Protein AF-A0A3N5KTL3-F1 (afdb_monomer)

Solvent-accessible surface area (backbone atoms only — not comparable to full-atom values): 11544 Å² total; per-residue (Å²): 136,72,80,67,100,57,70,46,74,41,80,39,50,49,76,59,61,70,41,86,64,46,58,62,56,54,51,69,40,84,62,43,45,72,43,78,36,60,83,59,48,69,59,55,50,48,58,78,43,37,85,84,65,67,66,62,97,88,54,90,80,81,84,89,74,73,94,63,74,64,78,66,70,82,56,67,77,87,84,62,87,74,59,52,54,76,93,41,31,37,39,28,43,34,45,95,92,43,75,45,80,52,29,74,65,54,40,32,36,17,44,58,62,70,86,96,58,55,64,50,76,42,83,76,50,58,53,49,26,40,59,19,33,36,34,33,24,56,98,72,40,22,34,38,36,62,62,33,89,68,43,35,25,47,76,84,33,76,60,74,63,75,40,80,41,40,43,75,40,39,41,32,42,31,63,95,42,58,68,32,38,27,35,56,86,67,99,69,92,75,90,122

Secondary structure (DSSP, 8-state):
----SS-EEEEEETTTTTSTTHHHHHHTSTTEEEEEEPTTHHHHHHHHTGGGG---TT----------------S-SS-S-----GGGS--EEEETTEEEE--SS-EEEESSPPTTS-EEE----TT--SS-EEEEE-SS-EEEEE--SS-EEETTEE--SEEE--TT-EEEETTTTEEEEEE---SS----

Nearest PDB structures (foldseek):
  3mdb-assembly2_B  TM=7.718E-01  e=8.362E-06  Homo sapiens
  8p5x-assembly1_G  TM=8.050E-01  e=1.129E-04  Corynebacterium glutamicum ATCC 13032
  2lc1-assembly1_A  TM=7.509E-01  e=5.023E-05  Mycobacterium tuberculosis H37Rv
  6i2p-assembly1_D  TM=7.151E-01  e=2.132E-04  Mycobacterium tuberculosis H37Rv
  2kkl-assembly1_A  TM=5.746E-01  e=5.438E-03  Mycobacterium tuberculosis variant bovis

Mean predicted aligned error: 13.99 Å

Sequence (192 aa):
MRPGRGRLHLAVSHRWAVLPGFVERLATLRDSDVRVLPRGAAAFGALAWAEHVRRPSRAITLVQRLPVARAAEDSPAPQSTSAVPERDRPTHVVLDGRAWTLGPEALVLGSAVPGGRRAITVPPGPGISRTHCSLVRDAAGAWLEDHSTYGTLLNGERVTGRVPLRAGDRLRVGSPGVECALVRVVDGDGAA

pLDDT: mean 83.25, std 15.99, range [32.41, 97.62]

Structure (mmCIF, N/CA/C/O backbone):
data_AF-A0A3N5KTL3-F1
#
_entry.id   AF-A0A3N5KTL3-F1
#
loop_
_atom_site.group_PDB
_atom_site.id
_atom_site.type_symbol
_atom_site.label_atom_id
_atom_site.label_alt_id
_atom_site.label_comp_id
_atom_site.label_asym_id
_atom_site.label_entity_id
_atom_site.label_seq_id
_atom_site.pdbx_PDB_ins_code
_atom_site.Cartn_x
_atom_site.Cartn_y
_atom_site.Cartn_z
_atom_site.occupancy
_atom_site.B_iso_or_equiv
_atom_site.auth_seq_id
_atom_site.auth_comp_id
_atom_site.auth_asym_id
_atom_site.auth_atom_id
_atom_site.pdbx_PDB_model_num
ATOM 1 N N . MET A 1 1 ? -10.698 4.888 7.765 1.00 32.41 1 MET A N 1
ATOM 2 C CA . MET A 1 1 ? -9.457 4.452 8.435 1.00 32.41 1 MET A CA 1
ATOM 3 C C . MET A 1 1 ? -9.555 2.942 8.605 1.00 32.41 1 MET A C 1
ATOM 5 O O . MET A 1 1 ? -10.351 2.497 9.422 1.00 32.41 1 MET A O 1
ATOM 9 N N . ARG A 1 2 ? -8.907 2.163 7.729 1.00 34.34 2 ARG A N 1
ATOM 10 C CA . ARG A 1 2 ? -8.858 0.696 7.851 1.00 34.34 2 ARG A CA 1
ATOM 11 C C . ARG A 1 2 ? -7.816 0.335 8.920 1.00 34.34 2 ARG A C 1
ATOM 13 O O . ARG A 1 2 ? -6.780 1.000 8.956 1.00 34.34 2 ARG A O 1
ATOM 20 N N . PRO A 1 3 ? -8.100 -0.606 9.833 1.00 38.56 3 PRO A N 1
ATOM 21 C CA . PRO A 1 3 ? -7.120 -1.048 10.808 1.00 38.56 3 PRO A CA 1
ATOM 22 C C . PRO A 1 3 ? -6.232 -2.121 10.178 1.00 38.56 3 PRO A C 1
ATOM 24 O O . PRO A 1 3 ? -6.656 -3.264 10.124 1.00 38.56 3 PRO A O 1
ATOM 27 N N . GLY A 1 4 ? -5.028 -1.720 9.764 1.00 44.88 4 GLY A N 1
ATOM 28 C CA . GLY A 1 4 ? -3.852 -2.566 9.541 1.00 44.88 4 GLY A CA 1
ATOM 29 C C . GLY A 1 4 ? -3.975 -3.727 8.548 1.00 44.88 4 GLY A C 1
ATOM 30 O O . GLY A 1 4 ? -5.038 -4.261 8.256 1.00 44.88 4 GLY A O 1
ATOM 31 N N . ARG A 1 5 ? -2.813 -4.228 8.129 1.00 51.66 5 ARG A N 1
ATOM 32 C CA . ARG A 1 5 ? -2.604 -5.494 7.404 1.00 51.66 5 ARG A CA 1
ATOM 33 C C . ARG A 1 5 ? -3.093 -6.753 8.150 1.00 51.66 5 ARG A C 1
ATOM 35 O O . ARG A 1 5 ? -2.601 -7.849 7.894 1.00 51.66 5 ARG A O 1
ATOM 42 N N . GLY A 1 6 ? -4.003 -6.607 9.106 1.00 59.19 6 GLY A N 1
ATOM 43 C CA . GLY A 1 6 ? -4.671 -7.695 9.790 1.00 59.19 6 GLY A CA 1
ATOM 44 C C . GLY A 1 6 ? -5.753 -8.309 8.909 1.00 59.19 6 GLY A C 1
ATOM 45 O O . GLY A 1 6 ? -6.297 -7.673 8.004 1.00 59.19 6 GLY A O 1
ATOM 46 N N . ARG A 1 7 ? -6.081 -9.569 9.192 1.00 68.31 7 ARG A N 1
ATOM 47 C CA . ARG A 1 7 ? -7.232 -10.226 8.578 1.00 68.31 7 ARG A CA 1
ATOM 48 C C . ARG A 1 7 ? -8.502 -9.406 8.828 1.00 68.31 7 ARG A C 1
ATOM 50 O O . ARG A 1 7 ? -8.802 -9.016 9.956 1.00 68.31 7 ARG A O 1
ATOM 57 N N . LEU A 1 8 ? -9.276 -9.164 7.776 1.00 79.50 8 LEU A N 1
ATOM 58 C CA . LEU A 1 8 ? -10.592 -8.549 7.856 1.00 79.50 8 LEU A CA 1
ATOM 59 C C . LEU A 1 8 ? -11.593 -9.569 8.410 1.00 79.50 8 LEU A C 1
ATOM 61 O O . LEU A 1 8 ? -12.110 -10.402 7.670 1.00 79.50 8 LEU A O 1
ATOM 65 N N . HIS A 1 9 ? -11.903 -9.488 9.701 1.00 85.06 9 HIS A N 1
ATOM 66 C CA . HIS A 1 9 ? -12.941 -10.325 10.302 1.00 85.06 9 HIS A CA 1
ATOM 67 C C . HIS A 1 9 ? -14.338 -9.772 9.986 1.00 85.06 9 HIS A C 1
ATOM 69 O O . HIS A 1 9 ? -14.707 -8.674 10.412 1.00 85.06 9 HIS A O 1
ATOM 75 N N . LEU A 1 10 ? -15.129 -10.543 9.245 1.00 90.06 10 LEU A N 1
ATOM 76 C CA . LEU A 1 10 ? -16.486 -10.209 8.823 1.00 90.06 10 LEU A CA 1
ATOM 77 C C . LEU A 1 10 ? -17.489 -11.073 9.583 1.00 90.06 10 LEU A C 1
ATOM 79 O O . LEU A 1 10 ? -17.625 -12.264 9.323 1.00 90.06 10 LEU A O 1
ATOM 83 N N . ALA A 1 11 ? -18.231 -10.469 10.509 1.00 91.19 11 ALA A N 1
ATOM 84 C CA . ALA A 1 11 ? -19.307 -11.151 11.218 1.00 91.19 11 ALA A CA 1
ATOM 85 C C . ALA A 1 11 ? -20.637 -10.984 10.464 1.00 91.19 11 ALA A C 1
ATOM 87 O O . ALA A 1 11 ? -21.184 -9.883 10.384 1.00 91.19 11 ALA A O 1
ATOM 88 N N . VAL A 1 12 ? -21.171 -12.076 9.918 1.00 94.50 12 VAL A N 1
ATOM 89 C CA . VAL A 1 12 ? -22.396 -12.081 9.105 1.00 94.50 12 VAL A CA 1
ATOM 90 C C . VAL A 1 12 ? -23.555 -12.609 9.937 1.00 94.50 12 VAL A C 1
ATOM 92 O O . VAL A 1 12 ? -23.493 -13.706 10.477 1.00 94.50 12 VAL A O 1
ATOM 95 N N . SER A 1 13 ? -24.644 -11.851 10.058 1.00 93.69 13 SER A N 1
ATOM 96 C CA . SER A 1 13 ? -25.818 -12.339 10.794 1.00 93.69 13 SER A CA 1
ATOM 97 C C . SER A 1 13 ? -26.476 -13.537 10.096 1.00 93.69 13 SER A C 1
ATOM 99 O O . SER A 1 13 ? -26.500 -13.597 8.866 1.00 93.69 13 SER A O 1
ATOM 101 N N . HIS A 1 14 ? -27.122 -14.415 10.869 1.00 91.38 14 HIS A N 1
ATOM 102 C CA . HIS A 1 14 ? -27.909 -15.537 10.339 1.00 91.38 14 HIS A CA 1
ATOM 103 C C . HIS A 1 14 ? -28.879 -15.168 9.197 1.00 91.38 14 HIS A C 1
ATOM 105 O O . HIS A 1 14 ? -29.089 -15.986 8.316 1.00 91.38 14 HIS A O 1
ATOM 111 N N . ARG A 1 15 ? -29.463 -13.957 9.176 1.00 93.00 15 ARG A N 1
ATOM 112 C CA . ARG A 1 15 ? -30.401 -13.536 8.113 1.00 93.00 15 ARG A CA 1
ATOM 113 C C . ARG A 1 15 ? -29.711 -13.319 6.771 1.00 93.00 15 ARG A C 1
ATOM 115 O O . ARG A 1 15 ? -30.259 -13.664 5.736 1.00 93.00 15 ARG A O 1
ATOM 122 N N . TRP A 1 16 ? -28.515 -12.743 6.807 1.00 93.56 16 TRP A N 1
ATOM 123 C CA . TRP A 1 16 ? -27.722 -12.469 5.610 1.00 93.56 16 TRP A CA 1
ATOM 124 C C . TRP A 1 16 ? -27.044 -13.731 5.081 1.00 93.56 16 TRP A C 1
ATOM 126 O O . TRP A 1 16 ? -26.871 -13.869 3.878 1.00 93.56 16 TRP A O 1
ATOM 136 N N . ALA A 1 17 ? -26.722 -14.676 5.965 1.00 93.12 17 ALA A N 1
ATOM 137 C CA . ALA A 1 17 ? -26.129 -15.951 5.582 1.00 93.12 17 ALA A CA 1
ATOM 138 C C . ALA A 1 17 ? -27.070 -16.868 4.774 1.00 93.12 17 ALA A C 1
ATOM 140 O O . ALA A 1 17 ? -26.597 -17.804 4.148 1.00 93.12 17 ALA A O 1
ATOM 141 N N . VAL A 1 18 ? -28.383 -16.607 4.776 1.00 93.88 18 VAL A N 1
ATOM 142 C CA . VAL A 1 18 ? -29.374 -17.374 3.993 1.00 93.88 18 VAL A CA 1
ATOM 143 C C . VAL A 1 18 ? -29.425 -16.919 2.528 1.00 93.88 18 VAL A C 1
ATOM 145 O O . VAL A 1 18 ? -29.973 -17.623 1.684 1.00 93.88 18 VAL A O 1
ATOM 148 N N . LEU A 1 19 ? -28.857 -15.753 2.198 1.00 95.69 19 LEU A N 1
ATOM 149 C CA . LEU A 1 19 ? -28.831 -15.260 0.824 1.00 95.69 19 LEU A CA 1
ATOM 150 C C . LEU A 1 19 ? -27.854 -16.100 -0.020 1.00 95.69 19 LEU A C 1
ATOM 152 O O . LEU A 1 19 ? -26.669 -16.152 0.324 1.00 95.69 19 LEU A O 1
ATOM 156 N N . PRO A 1 20 ? -28.307 -16.725 -1.125 1.00 95.06 20 PRO A N 1
ATOM 157 C CA . PRO A 1 20 ? -27.455 -17.579 -1.949 1.00 95.06 20 PRO A CA 1
ATOM 158 C C . PRO A 1 20 ? 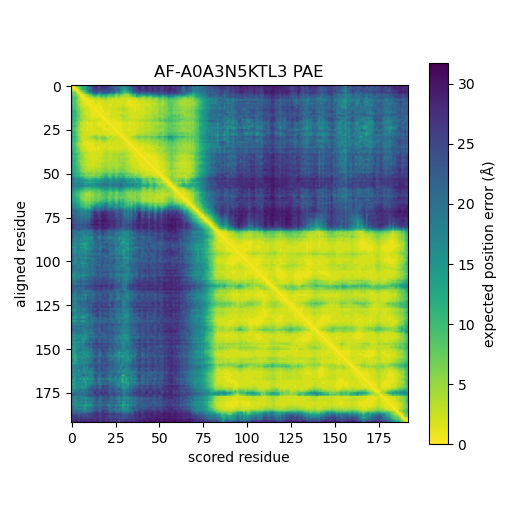-26.203 -16.848 -2.445 1.00 95.06 20 PRO A C 1
ATOM 160 O O . PRO A 1 20 ? -26.299 -15.764 -3.022 1.00 95.06 20 PRO A O 1
ATOM 163 N N . GLY A 1 21 ? -25.026 -17.439 -2.229 1.00 91.38 21 GLY A N 1
ATOM 164 C CA . GLY A 1 21 ? -23.750 -16.910 -2.719 1.00 91.38 21 GLY A CA 1
ATOM 165 C C . GLY A 1 21 ? -23.193 -15.717 -1.933 1.00 91.38 21 GLY A C 1
ATOM 166 O O . GLY A 1 21 ? -22.109 -15.229 -2.260 1.00 91.38 21 GLY A O 1
ATOM 167 N N . PHE A 1 22 ? -23.903 -15.202 -0.924 1.00 95.00 22 PHE A N 1
ATOM 168 C CA . PHE A 1 22 ? -23.482 -13.995 -0.210 1.00 95.00 22 PHE A CA 1
ATOM 169 C C . PHE A 1 22 ? -22.237 -14.234 0.652 1.00 95.00 22 PHE A C 1
ATOM 171 O O . PHE A 1 22 ? -21.272 -13.470 0.580 1.00 95.00 22 PHE A O 1
ATOM 178 N N . VAL A 1 23 ? -22.238 -15.303 1.454 1.00 93.50 23 VAL A N 1
ATOM 179 C CA . VAL A 1 23 ? -21.111 -15.649 2.336 1.00 93.50 23 VAL A CA 1
ATOM 180 C C . VAL A 1 23 ? -19.898 -16.050 1.504 1.00 93.50 23 VAL A C 1
ATOM 182 O O . VAL A 1 23 ? -18.788 -15.598 1.775 1.00 93.50 23 VAL A O 1
ATOM 185 N N . GLU A 1 24 ? -20.127 -16.823 0.446 1.00 91.56 24 GLU A N 1
ATOM 186 C CA . GLU A 1 24 ? -19.123 -17.250 -0.521 1.00 91.56 24 GLU A CA 1
ATOM 187 C C . GLU A 1 24 ? -18.470 -16.034 -1.173 1.00 91.56 24 GLU A C 1
ATOM 189 O O . GLU A 1 24 ? -17.245 -15.942 -1.236 1.00 91.56 24 GLU A O 1
ATOM 194 N N . ARG A 1 25 ? -19.270 -15.041 -1.585 1.00 92.06 25 ARG A N 1
ATOM 195 C CA . ARG A 1 25 ? -18.743 -13.811 -2.176 1.00 92.06 25 ARG A CA 1
ATOM 196 C C . ARG A 1 25 ? -17.897 -13.017 -1.190 1.00 92.06 25 ARG A C 1
ATOM 198 O O . ARG A 1 25 ? -16.830 -12.542 -1.576 1.00 92.06 25 ARG A O 1
ATOM 205 N N . LEU A 1 26 ? -18.325 -12.888 0.064 1.00 91.44 26 LEU A N 1
ATOM 206 C CA . LEU A 1 26 ? -17.521 -12.226 1.094 1.00 91.44 26 LEU A CA 1
ATOM 207 C C . LEU A 1 26 ? -16.211 -12.972 1.361 1.00 91.44 26 LEU A C 1
ATOM 209 O O . LEU A 1 26 ? -15.183 -12.323 1.514 1.00 91.44 26 LEU A O 1
ATOM 213 N N . ALA A 1 27 ? -16.223 -14.305 1.337 1.00 86.88 27 ALA A N 1
ATOM 214 C CA . ALA A 1 27 ? -15.028 -15.122 1.532 1.00 86.88 27 ALA A CA 1
ATOM 215 C C . ALA A 1 27 ? -14.003 -14.980 0.389 1.00 86.88 27 ALA A C 1
ATOM 217 O O . ALA A 1 27 ? -12.824 -15.259 0.587 1.00 86.88 27 ALA A O 1
ATOM 218 N N . THR A 1 28 ? -14.414 -14.498 -0.794 1.00 87.06 28 THR A N 1
ATOM 219 C CA . THR A 1 28 ? -13.471 -14.158 -1.879 1.00 87.06 28 THR A CA 1
ATOM 220 C C . THR A 1 28 ? -12.698 -12.859 -1.640 1.00 87.06 28 THR A C 1
ATOM 222 O O . THR A 1 28 ? -11.753 -12.564 -2.375 1.00 87.06 28 THR A O 1
ATOM 225 N N . LEU A 1 29 ? -13.080 -12.056 -0.638 1.00 85.31 29 LEU A N 1
ATOM 226 C CA . LEU A 1 29 ? -12.357 -10.832 -0.313 1.00 85.31 29 LEU A CA 1
ATOM 227 C C . LEU A 1 29 ? -10.969 -11.173 0.235 1.00 85.31 29 LEU A C 1
ATOM 229 O O . LEU A 1 29 ? -10.806 -12.044 1.093 1.00 85.31 29 LEU A O 1
ATOM 233 N N . ARG A 1 30 ? -9.963 -10.447 -0.260 1.00 74.94 30 ARG A N 1
ATOM 234 C CA . ARG A 1 30 ? -8.566 -10.619 0.143 1.00 74.94 30 ARG A CA 1
ATOM 235 C C . ARG A 1 30 ? -8.419 -10.430 1.656 1.00 74.94 30 ARG A C 1
ATOM 237 O O . ARG A 1 30 ? -8.973 -9.485 2.213 1.00 74.94 30 ARG A O 1
ATOM 244 N N . ASP A 1 31 ? -7.656 -11.329 2.276 1.00 78.44 31 ASP A N 1
ATOM 245 C CA . ASP A 1 31 ? -7.343 -11.336 3.707 1.00 78.44 31 ASP A CA 1
ATOM 246 C C . ASP A 1 31 ? -8.586 -11.315 4.614 1.00 78.44 31 ASP A C 1
ATOM 248 O O . ASP A 1 31 ? -8.513 -10.831 5.737 1.00 78.44 31 ASP A O 1
ATOM 252 N N . SER A 1 32 ? -9.734 -11.835 4.160 1.00 84.25 32 SER A N 1
ATOM 253 C CA . SER A 1 32 ? -10.962 -11.872 4.961 1.00 84.25 32 SER A CA 1
ATOM 254 C C . SER A 1 32 ? -11.161 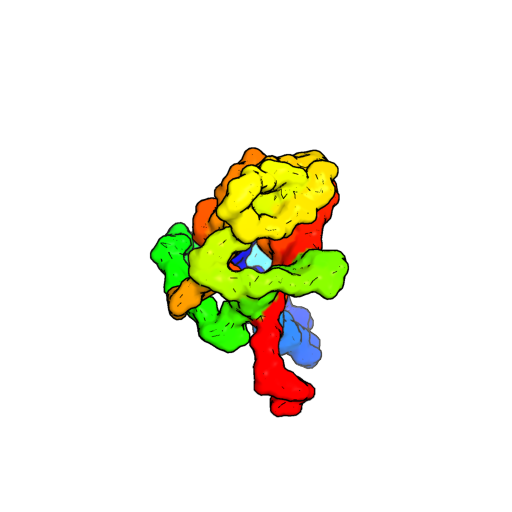-13.192 5.711 1.00 84.25 32 SER A C 1
ATOM 256 O O . SER A 1 32 ? -10.771 -14.264 5.252 1.00 84.25 32 SER A O 1
ATOM 258 N N . ASP A 1 33 ? -11.772 -13.096 6.887 1.00 86.19 33 ASP A N 1
ATOM 259 C CA . ASP A 1 33 ? -12.251 -14.214 7.694 1.00 86.19 33 ASP A CA 1
ATOM 260 C C . ASP A 1 33 ? -13.743 -13.999 7.968 1.00 86.19 33 ASP A C 1
ATOM 262 O O . ASP A 1 33 ? -14.127 -13.084 8.701 1.00 86.19 33 ASP A O 1
ATOM 266 N N . VAL A 1 34 ? -14.598 -14.790 7.319 1.00 91.44 34 VAL A N 1
ATOM 267 C CA . VAL A 1 34 ? -16.053 -14.626 7.386 1.00 91.44 34 VAL A CA 1
ATOM 268 C C . VAL A 1 34 ? -16.633 -15.586 8.414 1.00 91.44 34 VAL A C 1
ATOM 270 O O . VAL A 1 34 ? -16.580 -16.802 8.249 1.00 91.44 34 VAL A O 1
ATOM 273 N N . ARG A 1 35 ? -17.257 -15.040 9.460 1.00 92.06 35 ARG A N 1
ATOM 274 C CA . ARG A 1 35 ? -17.911 -15.810 10.517 1.00 92.06 35 ARG A CA 1
ATOM 275 C C . ARG A 1 35 ? -19.410 -15.561 10.518 1.00 92.06 35 ARG A C 1
ATOM 277 O O . ARG A 1 35 ? -19.868 -14.448 10.777 1.00 92.06 35 ARG A O 1
ATOM 284 N N . VAL A 1 36 ? -20.189 -16.613 10.288 1.00 94.00 36 VAL A N 1
ATOM 285 C CA . VAL A 1 36 ? -21.647 -16.547 10.421 1.00 94.00 36 VAL A CA 1
ATOM 286 C C . VAL A 1 36 ? -22.023 -16.603 11.899 1.00 94.00 36 VAL A C 1
ATOM 288 O O . VAL A 1 36 ? -21.635 -17.510 12.634 1.00 94.00 36 VAL A O 1
ATOM 291 N N . LEU A 1 37 ? -22.776 -15.605 12.346 1.00 93.75 37 LEU A N 1
ATOM 292 C CA . LEU A 1 37 ? -23.279 -15.503 13.703 1.00 93.75 37 LEU A CA 1
ATOM 293 C C . LEU A 1 37 ? -24.604 -16.259 13.847 1.00 93.75 37 LEU A C 1
ATOM 295 O O . LEU A 1 37 ? -25.491 -16.101 12.996 1.00 93.75 37 LEU A O 1
ATOM 299 N N . PRO A 1 38 ? -24.797 -16.998 14.955 1.00 91.94 38 PRO A N 1
ATOM 300 C CA . PRO A 1 38 ? -26.054 -17.675 15.221 1.00 91.94 38 PRO A CA 1
ATOM 301 C C . PRO A 1 38 ? -27.200 -16.675 15.416 1.00 91.94 38 PRO A C 1
ATOM 303 O O . PRO A 1 38 ? -27.015 -15.476 15.671 1.00 91.94 38 PRO A O 1
ATOM 306 N N . ARG A 1 39 ? -28.431 -17.180 15.325 1.00 93.38 39 ARG A N 1
ATOM 307 C CA . ARG A 1 39 ? -29.619 -16.392 15.654 1.00 93.38 39 ARG A CA 1
ATOM 308 C C . ARG A 1 39 ? -29.524 -15.894 17.098 1.00 93.38 39 ARG A C 1
ATOM 310 O O . ARG A 1 39 ? -29.168 -16.638 18.002 1.00 93.38 39 ARG A O 1
ATOM 317 N N . GLY A 1 40 ? -29.831 -14.614 17.301 1.00 91.75 40 GLY A N 1
ATOM 318 C CA . GLY A 1 40 ? -29.779 -13.994 18.626 1.00 91.75 40 GLY A CA 1
ATOM 319 C C . GLY A 1 40 ? -28.381 -13.599 19.111 1.00 91.75 40 GLY A C 1
ATOM 320 O O . GLY A 1 40 ? -28.282 -13.108 20.229 1.00 91.75 40 GLY A O 1
ATOM 321 N N . ALA A 1 41 ? -27.319 -13.729 18.302 1.00 89.94 41 ALA A N 1
ATOM 322 C CA . ALA A 1 41 ? -25.948 -13.393 18.715 1.00 89.94 41 ALA A CA 1
ATOM 323 C C . ALA A 1 41 ? -25.800 -11.995 19.348 1.00 89.94 41 ALA A C 1
ATOM 325 O O . ALA A 1 41 ? -25.066 -11.841 20.317 1.00 89.94 41 ALA A O 1
ATOM 326 N N . ALA A 1 42 ? -26.533 -10.990 18.857 1.00 85.69 42 ALA A N 1
ATOM 327 C CA . ALA A 1 42 ? -26.533 -9.652 19.451 1.00 85.69 42 ALA A CA 1
ATOM 328 C C . ALA A 1 42 ? -27.138 -9.628 20.868 1.00 85.69 42 ALA A C 1
ATOM 330 O O . ALA A 1 42 ? -26.582 -8.991 21.756 1.00 85.69 42 ALA A O 1
ATOM 331 N N . ALA A 1 43 ? -28.245 -10.344 21.092 1.00 88.38 43 ALA A N 1
ATOM 332 C CA . ALA A 1 43 ? -28.902 -10.423 22.395 1.00 88.38 43 ALA A CA 1
ATOM 333 C C . ALA A 1 43 ? -28.069 -11.236 23.395 1.00 88.38 43 ALA A C 1
ATOM 335 O O . ALA A 1 43 ? -27.855 -10.786 24.516 1.00 88.38 43 ALA A O 1
ATOM 336 N N . PHE A 1 44 ? -27.533 -12.387 22.972 1.00 88.25 44 PHE A N 1
ATOM 337 C CA . PHE A 1 44 ? -26.624 -13.183 23.801 1.00 88.25 44 PHE A CA 1
ATOM 338 C C . PHE A 1 44 ? -25.334 -12.425 24.122 1.00 88.25 44 PHE A C 1
ATOM 340 O O . PHE A 1 44 ? -24.873 -12.468 25.256 1.00 88.25 44 PHE A O 1
ATOM 347 N N . GLY A 1 45 ? -24.787 -11.675 23.160 1.00 86.44 45 GLY A N 1
ATOM 348 C CA . GLY A 1 45 ? -23.652 -10.787 23.394 1.00 86.44 45 GLY A CA 1
ATOM 349 C C . GLY A 1 45 ? -23.980 -9.685 24.403 1.00 86.44 45 GLY A C 1
ATOM 350 O O . GLY A 1 45 ? -23.230 -9.483 25.349 1.00 86.44 45 GLY A O 1
ATOM 351 N N . ALA A 1 46 ? -25.123 -9.010 24.258 1.00 85.62 46 ALA A N 1
ATOM 352 C CA . ALA A 1 46 ? -25.558 -7.993 25.216 1.00 85.62 46 ALA A CA 1
ATOM 353 C C . ALA A 1 46 ? -25.749 -8.570 26.629 1.00 85.62 46 ALA A C 1
ATOM 355 O O . ALA A 1 46 ? -25.338 -7.940 27.599 1.00 85.62 46 ALA A O 1
ATOM 356 N N . LEU A 1 47 ? -26.312 -9.778 26.739 1.00 87.75 47 LEU A N 1
ATOM 357 C CA . LEU A 1 47 ? -26.476 -10.484 28.008 1.00 87.75 47 LEU A CA 1
ATOM 358 C C . LEU A 1 47 ? -25.125 -10.863 28.633 1.00 87.75 47 LEU A C 1
ATOM 360 O O . LEU A 1 47 ? -24.921 -10.631 29.820 1.00 87.75 47 LEU A O 1
ATOM 364 N N . ALA A 1 48 ? -24.184 -11.382 27.840 1.00 86.62 48 ALA A N 1
ATOM 365 C CA . ALA A 1 48 ? -22.843 -11.741 28.309 1.00 86.62 48 ALA A CA 1
ATOM 366 C C . ALA A 1 48 ? -22.065 -10.536 28.867 1.00 86.62 48 ALA A C 1
ATOM 368 O O . ALA A 1 48 ? -21.237 -10.688 29.761 1.00 86.62 48 ALA A O 1
ATOM 369 N N . TRP A 1 49 ? -22.356 -9.332 28.369 1.00 85.88 49 TRP A N 1
ATOM 370 C CA . TRP A 1 49 ? -21.743 -8.082 28.817 1.00 85.88 49 TRP A CA 1
ATOM 371 C C . TRP A 1 49 ? -22.687 -7.212 29.658 1.00 85.88 49 TRP A C 1
ATOM 373 O O . TRP A 1 49 ? -22.416 -6.025 29.830 1.00 85.88 49 TRP A O 1
ATOM 383 N N . ALA A 1 50 ? -23.769 -7.773 30.210 1.00 86.12 50 ALA A N 1
ATOM 384 C CA . ALA A 1 50 ? -24.813 -7.010 30.903 1.00 86.12 50 ALA A CA 1
ATOM 385 C C . ALA A 1 50 ? -24.267 -6.113 32.029 1.00 86.12 50 ALA A C 1
ATOM 387 O O . ALA A 1 50 ? -24.702 -4.973 32.178 1.00 86.12 50 AL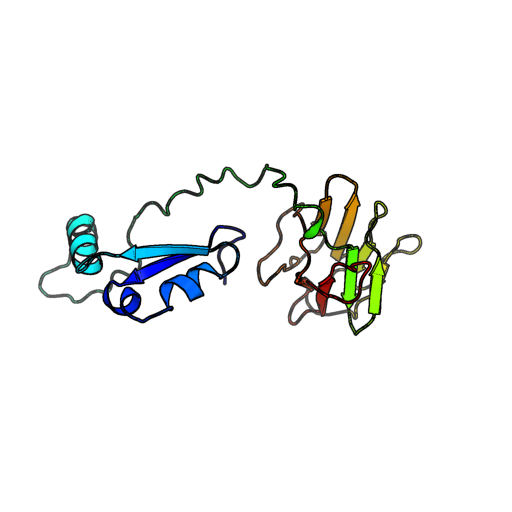A A O 1
ATOM 388 N N . GLU A 1 51 ? -23.246 -6.583 32.750 1.00 83.12 51 GLU A N 1
ATOM 389 C CA . GLU A 1 51 ? -22.550 -5.835 33.805 1.00 83.12 51 GLU A CA 1
ATOM 390 C C . GLU A 1 51 ? -21.903 -4.531 33.305 1.00 83.12 51 GLU A C 1
ATOM 392 O O . GLU A 1 51 ? -21.907 -3.521 34.004 1.00 83.12 51 GLU A O 1
ATOM 397 N N . HIS A 1 52 ? -21.425 -4.520 32.059 1.00 79.50 52 HIS A N 1
ATOM 398 C CA . HIS A 1 52 ? -20.823 -3.357 31.398 1.00 79.50 52 HIS A CA 1
ATOM 399 C C . HIS A 1 52 ? -21.851 -2.492 30.656 1.00 79.50 52 HIS A C 1
ATOM 401 O O . HIS A 1 52 ? -21.544 -1.385 30.215 1.00 79.50 52 HIS A O 1
ATOM 407 N N . VAL A 1 53 ? -23.077 -2.997 30.512 1.00 76.62 53 VAL A N 1
ATOM 408 C CA . VAL A 1 53 ? -24.212 -2.317 29.873 1.00 76.62 53 VAL A CA 1
ATOM 409 C C . VAL A 1 53 ? -25.200 -1.799 30.937 1.00 76.62 53 VAL A C 1
ATOM 411 O O . VAL A 1 53 ? -26.297 -1.356 30.604 1.00 76.62 53 VAL A O 1
ATOM 414 N N . ARG A 1 54 ? -24.818 -1.798 32.226 1.00 71.00 54 ARG A N 1
ATOM 415 C CA . ARG A 1 54 ? -25.656 -1.316 33.337 1.00 71.00 54 ARG A CA 1
ATOM 416 C C . ARG A 1 54 ? -26.055 0.146 33.156 1.00 71.00 54 ARG A C 1
ATOM 418 O O . ARG A 1 54 ? -25.228 1.008 32.854 1.00 71.00 54 ARG A O 1
ATOM 425 N N . ARG A 1 55 ? -27.339 0.431 33.389 1.00 68.81 55 ARG A N 1
ATOM 426 C CA . ARG A 1 55 ? -27.913 1.779 33.306 1.00 68.81 55 ARG A CA 1
ATOM 427 C C . ARG A 1 55 ? -28.850 2.070 34.474 1.00 68.81 55 ARG A C 1
ATOM 429 O O . ARG A 1 55 ? -29.521 1.152 34.944 1.00 68.81 55 ARG A O 1
ATOM 436 N N . PRO A 1 56 ? -28.967 3.340 34.898 1.00 73.75 56 PRO A N 1
ATOM 437 C CA . PRO A 1 56 ? -30.088 3.786 35.716 1.00 73.75 56 PRO A CA 1
ATOM 438 C C . PRO A 1 56 ? -31.407 3.527 34.977 1.00 73.75 56 PRO A C 1
ATOM 440 O O . PRO A 1 56 ? -31.508 3.800 33.782 1.00 73.75 56 PRO A O 1
ATOM 443 N N . SER A 1 57 ? -32.441 3.068 35.685 1.00 71.12 57 SER A N 1
ATOM 444 C CA . SER A 1 57 ? -33.745 2.677 35.114 1.00 71.12 57 SER A CA 1
ATOM 445 C C . SER A 1 57 ? -34.493 3.789 34.360 1.00 71.12 57 SER A C 1
ATOM 447 O O . SER A 1 57 ? -35.458 3.507 33.657 1.00 71.12 57 SER A O 1
ATOM 449 N N . ARG A 1 58 ? -34.049 5.047 34.477 1.00 78.50 58 ARG A N 1
ATOM 450 C CA . ARG A 1 58 ? -34.639 6.224 33.816 1.00 78.50 58 ARG A CA 1
ATOM 451 C C . ARG A 1 58 ? -33.790 6.816 32.686 1.00 78.50 58 ARG A C 1
ATOM 453 O O . ARG A 1 58 ? -34.152 7.861 32.159 1.00 78.50 58 ARG A O 1
ATOM 460 N N . ALA A 1 59 ? -32.674 6.188 32.311 1.00 74.75 59 ALA A N 1
ATOM 461 C CA . ALA A 1 59 ? -31.775 6.720 31.289 1.00 74.75 59 ALA A CA 1
ATOM 462 C C . ALA A 1 59 ? -31.592 5.741 30.124 1.00 74.75 59 ALA A C 1
ATOM 464 O O . ALA A 1 59 ? -31.067 4.639 30.288 1.00 74.75 59 ALA A O 1
ATOM 465 N N . ILE A 1 60 ? -31.940 6.185 28.915 1.00 76.31 60 ILE A N 1
ATOM 466 C CA . ILE A 1 60 ? -31.460 5.547 27.688 1.00 76.31 60 ILE A CA 1
ATOM 467 C C . ILE A 1 60 ? -30.008 5.973 27.522 1.00 76.31 60 ILE A C 1
ATOM 469 O O . ILE A 1 60 ? -29.697 7.161 27.532 1.00 76.31 60 ILE A O 1
ATOM 473 N N . THR A 1 61 ? -29.095 5.027 27.354 1.00 72.12 61 THR A N 1
ATOM 474 C CA . THR A 1 61 ? -27.760 5.382 26.876 1.00 72.12 61 THR A CA 1
ATOM 475 C C . THR A 1 61 ? -27.285 4.378 25.831 1.00 72.12 61 THR A C 1
ATOM 477 O O . THR A 1 61 ? -27.751 3.236 25.750 1.00 72.12 61 THR A O 1
ATOM 480 N N . LEU A 1 62 ? -26.396 4.836 24.958 1.00 81.62 62 LEU A N 1
ATOM 481 C CA . LEU A 1 62 ? -25.816 4.053 23.878 1.00 81.62 62 LEU A CA 1
ATOM 482 C C . LEU A 1 62 ? -24.423 3.585 24.311 1.00 81.62 62 LEU A C 1
ATOM 484 O O . LEU A 1 62 ? -23.558 4.414 24.582 1.00 81.62 62 LEU A O 1
ATOM 488 N N . VAL A 1 63 ? -24.196 2.269 24.409 1.00 77.19 63 VAL A N 1
ATOM 489 C CA . VAL A 1 63 ? -22.836 1.740 24.609 1.00 77.19 63 VAL A CA 1
ATOM 490 C C . VAL A 1 63 ? -22.184 1.679 23.238 1.00 77.19 63 VAL A C 1
ATOM 492 O O . VAL A 1 63 ? -22.555 0.852 22.412 1.00 77.19 63 VAL A O 1
ATOM 495 N N . GLN A 1 64 ? -21.227 2.569 22.986 1.00 80.25 64 GLN A N 1
ATOM 496 C CA . GLN A 1 64 ? -20.504 2.591 21.712 1.00 80.25 64 GLN A CA 1
ATOM 497 C C . GLN A 1 64 ? -19.345 1.587 21.671 1.00 80.25 64 GLN A C 1
ATOM 499 O O . GLN A 1 64 ? -18.902 1.213 20.587 1.00 80.25 64 GLN A O 1
ATOM 504 N N . ARG A 1 65 ? -18.823 1.170 22.833 1.00 78.44 65 ARG A N 1
ATOM 505 C CA . ARG A 1 65 ? -17.691 0.242 22.951 1.00 78.44 65 ARG A CA 1
ATOM 506 C C . ARG A 1 65 ? -17.856 -0.648 24.177 1.00 78.44 65 ARG A C 1
ATOM 508 O O . ARG A 1 65 ? -18.161 -0.150 25.255 1.00 78.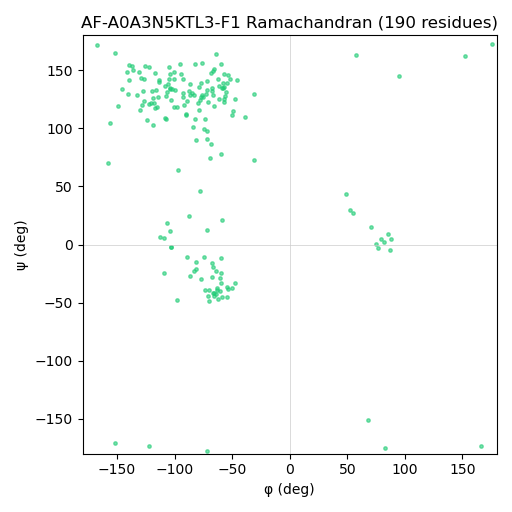44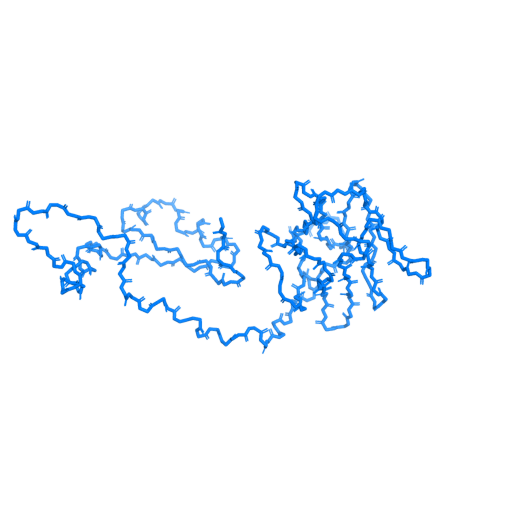 65 ARG A O 1
ATOM 515 N N . LEU A 1 66 ? -17.624 -1.942 23.997 1.00 80.19 66 LEU A N 1
ATOM 516 C CA . LEU A 1 66 ? -17.516 -2.919 25.077 1.00 80.19 66 LEU A CA 1
ATOM 517 C C . LEU A 1 66 ? -16.033 -3.213 25.341 1.00 80.19 66 LEU A C 1
ATOM 519 O O . LEU A 1 66 ? -15.254 -3.193 24.383 1.00 80.19 66 LEU A O 1
ATOM 523 N N . PRO A 1 67 ? -15.632 -3.530 26.585 1.00 75.94 67 PRO A N 1
ATOM 524 C CA . PRO A 1 67 ? -14.272 -3.949 26.914 1.00 75.94 67 PRO A CA 1
ATOM 525 C C . PRO A 1 67 ? -14.046 -5.414 26.522 1.00 75.94 67 PRO A C 1
ATOM 527 O O . PRO A 1 67 ? -13.504 -6.214 27.278 1.00 75.94 67 PRO A O 1
ATOM 530 N N . VAL A 1 68 ? -14.480 -5.777 25.315 1.00 69.38 68 VAL A N 1
ATOM 531 C CA . VAL A 1 68 ? -14.088 -7.034 24.696 1.00 69.38 68 VAL A CA 1
ATOM 532 C C . VAL A 1 68 ? -12.602 -6.893 24.430 1.00 69.38 68 VAL A C 1
ATOM 534 O O . VAL A 1 68 ? -12.190 -5.904 23.811 1.00 69.38 68 VAL A O 1
ATOM 537 N N . ALA A 1 69 ? -11.799 -7.864 24.869 1.00 61.16 69 ALA A N 1
ATOM 538 C CA . ALA A 1 69 ? -10.495 -8.039 24.262 1.00 61.16 69 ALA A CA 1
ATOM 539 C C . ALA A 1 69 ? -10.765 -8.047 22.756 1.00 61.16 69 ALA A C 1
ATOM 541 O O . ALA A 1 69 ? -11.497 -8.913 22.264 1.00 61.16 69 ALA A O 1
ATOM 542 N N . ARG A 1 70 ? -10.257 -7.042 22.021 1.00 55.41 70 ARG A N 1
ATOM 543 C CA . ARG A 1 70 ? -10.088 -7.239 20.578 1.00 55.41 70 ARG A CA 1
ATOM 544 C C . ARG A 1 70 ? -9.408 -8.586 20.519 1.00 55.41 70 ARG A C 1
ATOM 546 O O . ARG A 1 70 ? -8.449 -8.729 21.281 1.00 55.41 70 ARG A O 1
ATOM 553 N N . ALA A 1 71 ? -9.966 -9.549 19.769 1.00 51.47 71 ALA A N 1
ATOM 554 C CA . ALA A 1 71 ? -9.264 -10.797 19.494 1.00 51.47 71 ALA A CA 1
ATOM 555 C C . ALA A 1 71 ? -7.835 -10.351 19.287 1.00 51.47 71 ALA A C 1
ATOM 557 O O . ALA A 1 71 ? -7.621 -9.482 18.426 1.00 51.47 71 ALA A O 1
ATOM 558 N N . ALA A 1 72 ? -6.981 -10.698 20.259 1.00 41.78 72 ALA A N 1
ATOM 559 C CA . ALA A 1 72 ? -5.698 -10.054 20.339 1.00 41.78 72 ALA A CA 1
ATOM 560 C C . ALA A 1 72 ? -5.120 -10.253 18.952 1.00 41.78 72 ALA A C 1
ATOM 562 O O . ALA A 1 72 ? -5.412 -11.246 18.270 1.00 41.78 72 ALA A O 1
ATOM 563 N N . GLU A 1 73 ? -4.366 -9.281 18.489 1.00 43.66 73 GLU A N 1
ATOM 564 C CA . GLU A 1 73 ? -3.353 -9.617 17.522 1.00 43.66 73 GLU A CA 1
ATOM 565 C C . GLU A 1 73 ? -2.438 -10.639 18.241 1.00 43.66 73 GLU A C 1
ATOM 567 O O . GLU A 1 73 ? -1.377 -10.314 18.738 1.00 43.66 73 GLU A O 1
ATOM 572 N N . ASP A 1 74 ? -2.893 -11.895 18.333 1.00 36.19 74 ASP A N 1
ATOM 573 C CA . ASP A 1 74 ? -2.107 -13.117 18.388 1.00 36.19 74 ASP A CA 1
ATOM 574 C C . ASP A 1 74 ? -1.506 -13.352 16.988 1.00 36.19 74 ASP A C 1
ATOM 576 O O . ASP A 1 74 ? -0.981 -14.413 16.672 1.00 36.19 74 ASP A O 1
ATOM 580 N N . SER A 1 75 ? -1.564 -12.352 16.103 1.00 37.22 75 SER A N 1
ATOM 581 C CA . SER A 1 75 ? -0.399 -12.049 15.298 1.00 37.22 75 SER A CA 1
ATOM 582 C C . SER A 1 75 ? 0.616 -11.358 16.199 1.00 37.22 75 SER A C 1
ATOM 584 O O . SER A 1 75 ? 0.402 -10.188 16.520 1.00 37.22 75 SER A O 1
ATOM 586 N N . PRO A 1 76 ? 1.732 -12.016 16.574 1.00 32.88 76 PRO A N 1
ATOM 587 C CA . PRO A 1 76 ? 2.880 -11.256 17.045 1.00 32.88 76 PRO A CA 1
ATOM 588 C 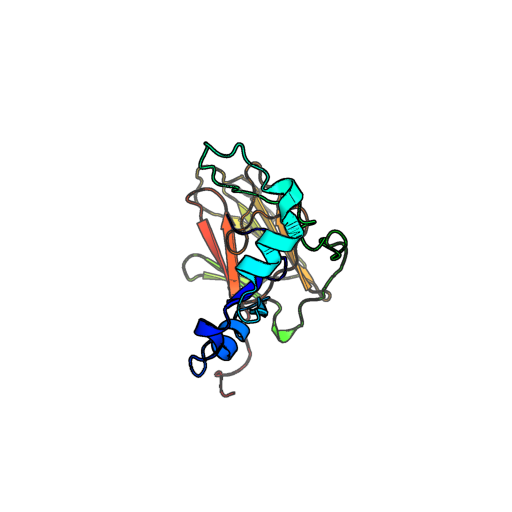C . PRO A 1 76 ? 3.087 -10.088 16.076 1.00 32.88 76 PRO A C 1
ATOM 590 O O . PRO A 1 76 ? 2.870 -10.252 14.868 1.00 32.88 76 PRO A O 1
ATOM 593 N N . ALA A 1 77 ? 3.453 -8.912 16.606 1.00 35.97 77 ALA A N 1
ATOM 594 C CA . ALA A 1 77 ? 3.936 -7.777 15.818 1.00 35.97 77 ALA A CA 1
ATOM 595 C C . ALA A 1 77 ? 4.658 -8.317 14.577 1.00 35.97 77 ALA A C 1
ATOM 597 O O . ALA A 1 77 ? 5.461 -9.227 14.782 1.00 35.97 77 ALA A O 1
ATOM 598 N N . PRO A 1 78 ? 4.365 -7.877 13.334 1.00 40.38 78 PRO A N 1
ATOM 599 C CA . PRO A 1 78 ? 4.780 -8.590 12.128 1.00 40.38 78 PRO A CA 1
ATOM 600 C C . PRO A 1 78 ? 6.302 -8.511 11.935 1.00 40.38 78 PRO A C 1
ATOM 602 O O . PRO A 1 78 ? 6.822 -7.819 11.070 1.00 40.38 78 PRO A O 1
ATOM 605 N N . GLN A 1 79 ? 7.024 -9.266 12.748 1.00 39.81 79 GLN A N 1
ATOM 606 C CA . GLN A 1 79 ? 8.360 -9.778 12.565 1.00 39.81 79 GLN A CA 1
ATOM 607 C C . GLN A 1 79 ? 8.170 -11.195 12.048 1.00 39.81 79 GLN A C 1
ATOM 609 O O . GLN A 1 79 ? 8.440 -12.187 12.713 1.00 39.81 79 GLN A O 1
ATOM 614 N N . SER A 1 80 ? 7.582 -11.297 10.868 1.00 42.28 80 SER A N 1
ATOM 615 C CA . SER A 1 80 ? 7.562 -12.528 10.104 1.00 42.28 80 SER A CA 1
ATOM 616 C C . SER A 1 80 ? 7.369 -12.123 8.662 1.00 42.28 80 SER A C 1
ATOM 618 O O . SER A 1 80 ? 6.297 -11.701 8.233 1.00 42.28 80 SER A O 1
ATOM 620 N N . THR A 1 81 ? 8.474 -12.210 7.937 1.00 46.41 81 THR A N 1
ATOM 621 C CA . THR A 1 81 ? 8.567 -12.670 6.556 1.00 46.41 81 THR A CA 1
ATOM 622 C C . THR A 1 81 ? 7.491 -13.718 6.237 1.00 46.41 81 THR A C 1
ATOM 624 O O . THR A 1 81 ? 7.785 -14.899 6.080 1.00 46.41 81 THR A O 1
ATOM 627 N N . SER A 1 82 ? 6.225 -13.323 6.102 1.00 51.03 82 SER A N 1
ATOM 628 C CA . SER A 1 82 ? 5.299 -14.063 5.256 1.00 51.03 82 SER A CA 1
ATOM 629 C C . SER A 1 82 ? 5.823 -13.825 3.851 1.00 51.03 82 SER A C 1
ATOM 631 O O . SER A 1 82 ? 5.443 -12.844 3.210 1.00 51.03 82 SER A O 1
ATOM 633 N N . ALA A 1 83 ? 6.774 -14.659 3.426 1.00 64.81 83 ALA A N 1
ATOM 634 C CA . ALA A 1 83 ? 7.346 -14.608 2.096 1.00 64.81 83 ALA A CA 1
ATOM 635 C C . ALA A 1 83 ? 6.180 -14.571 1.108 1.00 64.81 83 ALA A C 1
ATOM 637 O O . ALA A 1 83 ? 5.393 -15.512 1.014 1.00 64.81 83 ALA A O 1
ATOM 638 N N . VAL A 1 84 ? 6.012 -13.433 0.436 1.00 76.06 84 VAL A N 1
ATOM 639 C CA . VAL A 1 84 ? 5.013 -13.305 -0.619 1.00 76.06 84 VAL A CA 1
ATOM 640 C C . VAL A 1 84 ? 5.348 -14.394 -1.643 1.00 76.06 84 VAL A C 1
ATOM 642 O O . VAL A 1 84 ? 6.512 -14.449 -2.067 1.00 76.06 84 VAL A O 1
ATOM 645 N N . PRO A 1 85 ? 4.400 -15.282 -2.008 1.00 81.38 85 PRO A N 1
ATOM 646 C CA . PRO A 1 85 ? 4.649 -16.315 -3.007 1.00 81.38 85 PRO A CA 1
ATOM 647 C C . PRO A 1 85 ? 5.223 -15.684 -4.270 1.00 81.38 85 PRO A C 1
ATOM 649 O O . PRO A 1 85 ? 4.792 -14.599 -4.648 1.00 81.38 85 PRO A O 1
ATOM 652 N N . GLU A 1 86 ? 6.172 -16.334 -4.944 1.00 82.38 86 GLU A N 1
ATOM 653 C CA . GLU A 1 86 ? 6.850 -15.734 -6.106 1.00 82.38 86 GLU A CA 1
ATOM 654 C C . GLU A 1 86 ? 5.884 -15.230 -7.179 1.00 82.38 86 GLU A C 1
ATOM 656 O O . GLU A 1 86 ? 6.068 -14.138 -7.716 1.00 82.38 86 GLU A O 1
ATOM 661 N N . ARG A 1 87 ? 4.799 -15.979 -7.411 1.00 83.88 87 ARG A N 1
ATOM 662 C CA . ARG A 1 87 ? 3.716 -15.613 -8.333 1.00 83.88 87 ARG A CA 1
ATOM 663 C C . ARG A 1 87 ? 3.007 -14.296 -7.996 1.0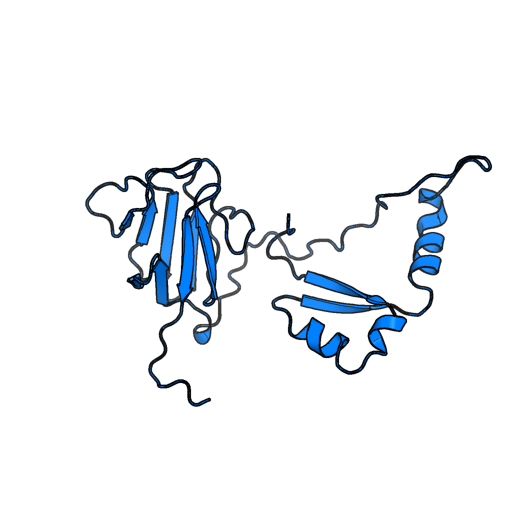0 83.88 87 ARG A C 1
ATOM 665 O O . ARG A 1 87 ? 2.463 -13.667 -8.899 1.00 83.88 87 ARG A O 1
ATOM 672 N N . ASP A 1 88 ? 3.047 -13.886 -6.732 1.00 87.88 88 ASP A N 1
ATOM 673 C CA . ASP A 1 88 ? 2.390 -12.691 -6.206 1.00 87.88 88 ASP A CA 1
ATOM 674 C C . ASP A 1 88 ? 3.388 -11.543 -5.994 1.00 87.88 88 ASP A C 1
ATOM 676 O O . ASP A 1 88 ? 2.992 -10.453 -5.582 1.00 87.88 88 ASP A O 1
ATOM 680 N N . ARG A 1 89 ? 4.688 -11.753 -6.250 1.00 91.69 89 ARG A N 1
ATOM 681 C CA . ARG A 1 89 ? 5.703 -10.703 -6.104 1.00 91.69 89 ARG A CA 1
ATOM 682 C C . ARG A 1 89 ? 5.609 -9.728 -7.282 1.00 91.69 89 ARG A C 1
ATOM 684 O O . ARG A 1 89 ? 5.649 -10.164 -8.435 1.00 91.69 89 ARG A O 1
ATOM 691 N N . PRO A 1 90 ? 5.522 -8.411 -7.036 1.00 95.06 90 PRO A N 1
ATOM 692 C CA . PRO A 1 90 ? 5.544 -7.437 -8.110 1.00 95.06 90 PRO A CA 1
ATOM 693 C C . PRO A 1 90 ? 6.926 -7.407 -8.761 1.00 95.06 90 PRO A C 1
ATOM 695 O O . PRO A 1 90 ? 7.952 -7.603 -8.113 1.00 95.06 90 PRO A O 1
ATOM 698 N N . THR A 1 91 ? 6.936 -7.135 -10.056 1.00 95.19 91 THR A N 1
ATOM 699 C CA . THR A 1 91 ? 8.150 -6.974 -10.873 1.00 95.19 91 THR A CA 1
ATOM 700 C C . THR A 1 91 ? 8.367 -5.526 -11.280 1.00 95.19 91 THR A C 1
ATOM 702 O O . THR A 1 91 ? 9.495 -5.140 -11.561 1.00 95.19 91 THR A O 1
ATOM 705 N N . HIS A 1 92 ? 7.293 -4.735 -11.313 1.00 96.75 92 HIS A N 1
ATOM 706 C CA . HIS A 1 92 ? 7.315 -3.364 -11.781 1.00 96.75 92 HIS A CA 1
ATOM 707 C C . HIS A 1 92 ? 6.443 -2.473 -10.901 1.00 96.75 92 HIS A C 1
ATOM 709 O O . HIS A 1 92 ? 5.469 -2.922 -10.291 1.00 96.75 92 HIS A O 1
ATOM 715 N N . VAL A 1 93 ? 6.788 -1.193 -10.886 1.00 97.38 93 VAL A N 1
ATOM 716 C CA . VAL A 1 93 ? 5.951 -0.101 -10.384 1.00 97.38 93 VAL A CA 1
ATOM 717 C C . VAL A 1 93 ? 5.397 0.629 -11.590 1.00 97.38 93 VAL A C 1
ATOM 719 O O . VAL A 1 93 ? 6.156 0.910 -12.514 1.00 97.38 93 VAL A O 1
ATOM 722 N N . VAL A 1 94 ? 4.107 0.944 -11.579 1.00 97.62 94 VAL A N 1
ATOM 723 C CA . VAL A 1 94 ? 3.435 1.704 -12.631 1.00 97.62 94 VAL A CA 1
ATOM 724 C C . VAL A 1 94 ? 2.962 3.038 -12.079 1.00 97.62 94 VAL A C 1
ATOM 726 O O . VAL A 1 94 ? 2.247 3.082 -11.078 1.00 97.62 94 VAL A O 1
ATOM 729 N N . LEU A 1 95 ? 3.342 4.114 -12.756 1.00 96.00 95 LEU A N 1
ATOM 730 C CA . LEU A 1 95 ? 2.896 5.480 -12.494 1.00 96.00 95 LEU A CA 1
ATOM 731 C C . LEU A 1 95 ? 2.693 6.178 -13.841 1.00 96.00 95 LEU A C 1
ATOM 733 O O . LEU A 1 95 ? 3.569 6.115 -14.702 1.00 96.00 95 LEU A O 1
ATOM 737 N N . ASP A 1 96 ? 1.530 6.804 -14.031 1.00 93.12 96 ASP A N 1
ATOM 738 C CA . ASP A 1 96 ? 1.169 7.547 -15.248 1.00 93.12 96 ASP A CA 1
ATOM 739 C C . ASP A 1 96 ? 1.434 6.773 -16.555 1.00 93.12 96 ASP A C 1
ATOM 741 O O . ASP A 1 96 ? 1.990 7.290 -17.524 1.00 93.12 96 ASP A O 1
ATOM 745 N N . GLY A 1 97 ? 1.078 5.483 -16.565 1.00 93.31 97 GLY A N 1
ATOM 746 C CA . GLY A 1 97 ? 1.229 4.596 -17.726 1.00 93.31 97 GLY A CA 1
ATOM 747 C C . GLY A 1 97 ? 2.662 4.138 -18.018 1.00 93.31 97 GLY A C 1
ATOM 748 O O . GLY A 1 97 ? 2.881 3.382 -18.961 1.00 93.31 97 GLY A O 1
ATOM 749 N N . ARG A 1 98 ? 3.645 4.550 -17.214 1.00 96.06 98 ARG A N 1
ATOM 750 C CA . ARG A 1 98 ? 5.042 4.115 -17.328 1.00 96.06 98 ARG A CA 1
ATOM 751 C C . ARG A 1 98 ? 5.333 3.042 -16.292 1.00 96.06 98 ARG A C 1
ATOM 753 O O . ARG A 1 98 ? 4.836 3.124 -15.173 1.00 96.06 98 ARG A O 1
ATOM 760 N N . ALA A 1 99 ? 6.137 2.047 -16.661 1.00 95.94 99 ALA A N 1
ATOM 761 C CA . ALA A 1 99 ? 6.518 0.942 -15.788 1.00 95.94 99 ALA A CA 1
ATOM 762 C C . ALA A 1 99 ? 8.029 0.949 -15.523 1.00 95.94 99 ALA A C 1
ATOM 764 O O . ALA A 1 99 ? 8.824 1.046 -16.456 1.00 95.94 99 ALA A O 1
ATOM 765 N N . TRP A 1 100 ? 8.428 0.795 -14.261 1.00 97.19 100 TRP A N 1
ATOM 766 C CA . TRP A 1 100 ? 9.831 0.706 -13.845 1.00 97.19 100 TRP A CA 1
ATOM 767 C C . TRP A 1 100 ? 10.103 -0.620 -13.151 1.00 97.19 100 TRP A C 1
ATOM 769 O O . TRP A 1 100 ? 9.365 -1.013 -12.249 1.00 97.19 100 TRP A O 1
ATOM 779 N N . THR A 1 101 ? 11.183 -1.289 -13.547 1.00 96.88 101 THR A N 1
ATOM 780 C CA . THR A 1 101 ? 11.594 -2.586 -12.999 1.00 96.88 101 THR A CA 1
ATOM 781 C C . THR A 1 101 ? 12.049 -2.481 -11.544 1.00 96.88 101 THR A C 1
ATOM 783 O O . THR A 1 101 ? 12.900 -1.655 -11.185 1.00 96.88 101 THR A O 1
ATOM 786 N N . LEU A 1 102 ? 11.522 -3.383 -10.717 1.00 96.38 102 LEU A N 1
ATOM 787 C CA . LEU A 1 102 ? 11.988 -3.649 -9.363 1.00 96.38 102 LEU A CA 1
ATOM 788 C C . LEU A 1 102 ? 13.111 -4.688 -9.399 1.00 96.38 102 LEU A C 1
ATOM 790 O O . LEU A 1 102 ? 12.973 -5.754 -10.004 1.00 96.38 102 LEU A O 1
ATOM 794 N N . GLY A 1 103 ? 14.201 -4.391 -8.700 1.00 94.25 103 GLY A N 1
ATOM 795 C CA . GLY A 1 103 ? 15.373 -5.255 -8.610 1.00 94.25 103 GLY A CA 1
ATOM 796 C C . GLY A 1 103 ? 16.129 -5.053 -7.297 1.00 94.25 103 GLY A C 1
ATOM 797 O O . GLY A 1 103 ? 15.613 -4.376 -6.401 1.00 94.25 103 GLY A O 1
ATOM 798 N N . PRO A 1 104 ? 17.331 -5.640 -7.173 1.00 92.31 104 PRO A N 1
ATOM 799 C CA . PRO A 1 104 ? 18.111 -5.580 -5.938 1.00 92.31 104 PRO A CA 1
ATOM 800 C C . PRO A 1 104 ? 18.608 -4.161 -5.642 1.00 92.31 104 PRO A C 1
ATOM 802 O O . PRO A 1 104 ? 18.764 -3.788 -4.484 1.00 92.31 104 PRO A O 1
ATOM 805 N N . GLU A 1 105 ? 18.813 -3.349 -6.680 1.00 94.44 105 GLU A N 1
ATOM 806 C CA . GLU A 1 105 ? 19.075 -1.923 -6.529 1.00 94.44 105 GLU A CA 1
ATOM 807 C C . GLU A 1 105 ? 17.774 -1.166 -6.230 1.00 94.44 105 GLU A C 1
ATOM 809 O O . GLU A 1 105 ? 16.790 -1.268 -6.973 1.00 94.44 105 GLU A O 1
ATOM 814 N N . ALA A 1 106 ? 17.791 -0.379 -5.153 1.00 94.75 106 ALA A N 1
ATOM 815 C CA . ALA A 1 106 ? 16.635 0.364 -4.677 1.00 94.75 106 ALA A CA 1
ATOM 816 C C . ALA A 1 106 ? 16.122 1.377 -5.708 1.00 94.75 106 ALA A C 1
ATOM 818 O O . ALA A 1 106 ? 16.845 2.272 -6.143 1.00 94.75 106 ALA A O 1
ATOM 819 N N . LEU A 1 107 ? 14.834 1.267 -6.033 1.00 96.81 107 LEU A N 1
ATOM 820 C CA . LEU A 1 107 ? 14.096 2.262 -6.796 1.00 96.81 107 LEU A CA 1
ATOM 821 C C . LEU A 1 107 ? 13.471 3.267 -5.827 1.00 96.81 107 LEU A C 1
ATOM 823 O O . LEU A 1 107 ? 12.575 2.929 -5.053 1.00 96.81 107 LEU A O 1
ATOM 827 N N . VAL A 1 108 ? 13.963 4.500 -5.848 1.00 96.94 108 VAL A N 1
ATOM 828 C CA . VAL A 1 108 ? 13.564 5.554 -4.911 1.00 96.94 108 VAL A CA 1
ATOM 829 C C . VAL A 1 108 ? 12.418 6.383 -5.485 1.00 96.94 108 VAL A C 1
ATOM 831 O O . VAL A 1 108 ? 12.517 6.889 -6.596 1.00 96.94 108 VAL A O 1
ATOM 834 N N . LEU A 1 109 ? 11.353 6.590 -4.716 1.00 95.38 109 LEU A N 1
ATOM 835 C CA . LEU A 1 109 ? 10.279 7.528 -5.045 1.00 95.38 109 LEU A CA 1
ATOM 836 C C . LEU A 1 109 ? 10.436 8.811 -4.226 1.00 95.38 109 LEU A C 1
ATOM 838 O O . LEU A 1 109 ? 10.623 8.753 -3.008 1.00 95.38 109 LEU A O 1
ATOM 842 N N . GLY A 1 110 ? 10.314 9.974 -4.861 1.00 94.81 110 GLY A N 1
ATOM 843 C CA . GLY A 1 110 ? 10.354 11.255 -4.155 1.00 94.81 110 GLY A CA 1
ATOM 844 C C . GLY A 1 110 ? 10.308 12.466 -5.078 1.00 94.81 110 GLY A C 1
ATOM 845 O O . GLY A 1 110 ? 10.362 12.329 -6.297 1.00 94.81 110 GLY A O 1
ATOM 846 N N . SER A 1 111 ? 10.178 13.661 -4.502 1.00 94.81 111 SER A N 1
ATOM 847 C CA . SER A 1 111 ? 10.036 14.899 -5.282 1.00 94.81 111 SER A CA 1
ATOM 848 C C . SER A 1 111 ? 11.351 15.486 -5.797 1.00 94.81 111 SER A C 1
ATOM 850 O O . SER A 1 111 ? 11.345 16.273 -6.738 1.00 94.81 111 SER A O 1
ATOM 852 N N . ALA A 1 112 ? 12.481 15.125 -5.185 1.00 93.31 112 ALA A N 1
ATOM 853 C CA . ALA A 1 112 ? 13.805 15.622 -5.557 1.00 93.31 112 ALA A CA 1
ATOM 854 C C . ALA A 1 112 ? 14.879 14.638 -5.078 1.00 93.31 112 ALA A C 1
ATOM 856 O O . ALA A 1 112 ? 15.608 14.899 -4.116 1.00 93.31 112 ALA A O 1
ATOM 857 N N . VAL A 1 113 ? 14.928 13.467 -5.713 1.00 90.75 113 VAL A N 1
ATOM 858 C CA . VAL A 1 113 ? 15.887 12.419 -5.353 1.00 90.75 113 VAL A CA 1
ATOM 859 C C . VAL A 1 113 ? 17.298 12.840 -5.796 1.00 90.75 113 VAL A C 1
ATOM 861 O O . VAL A 1 113 ? 17.458 13.281 -6.935 1.00 90.75 113 VAL A O 1
ATOM 864 N N . PRO A 1 114 ? 18.330 12.720 -4.935 1.00 87.19 114 PRO A N 1
ATOM 865 C CA . PRO A 1 114 ? 19.710 13.009 -5.318 1.00 87.19 114 PRO A CA 1
ATOM 866 C C . PRO A 1 114 ? 20.176 12.170 -6.516 1.00 87.19 114 PRO A C 1
ATOM 868 O O . PRO A 1 114 ? 19.789 11.008 -6.655 1.00 87.19 114 PRO A O 1
ATOM 871 N N . GLY A 1 115 ? 21.039 12.749 -7.354 1.00 87.50 115 GLY A N 1
ATOM 872 C CA . GLY A 1 115 ? 21.608 12.069 -8.520 1.00 87.50 115 GLY A CA 1
ATOM 873 C C . GLY A 1 115 ? 22.402 10.806 -8.159 1.00 87.50 115 GLY A C 1
ATOM 874 O O . GLY A 1 115 ? 22.908 10.670 -7.046 1.00 87.50 115 GLY A O 1
ATOM 875 N N . GLY A 1 116 ? 22.506 9.879 -9.115 1.00 85.50 116 GLY A N 1
ATOM 876 C CA . GLY A 1 116 ? 23.231 8.612 -8.944 1.00 85.50 116 GLY A CA 1
ATOM 877 C C . GLY A 1 116 ? 22.419 7.481 -8.304 1.00 85.50 116 GLY A C 1
ATOM 878 O O . GLY A 1 116 ? 22.985 6.445 -7.974 1.00 85.50 116 GLY A O 1
ATOM 879 N N . ARG A 1 117 ? 21.104 7.657 -8.127 1.00 89.50 117 ARG A N 1
ATOM 880 C CA . ARG A 1 117 ? 20.179 6.602 -7.687 1.00 89.50 117 ARG A CA 1
ATOM 881 C C . ARG A 1 117 ? 19.140 6.320 -8.764 1.00 89.50 117 ARG A C 1
ATOM 883 O O . ARG A 1 117 ? 18.688 7.247 -9.438 1.00 89.50 117 ARG A O 1
ATOM 890 N N . ARG A 1 118 ? 18.687 5.069 -8.873 1.00 95.50 118 ARG A N 1
ATOM 891 C CA . ARG A 1 118 ? 17.469 4.747 -9.631 1.00 95.50 118 ARG A CA 1
ATOM 892 C C . ARG A 1 118 ? 16.270 5.382 -8.936 1.00 95.50 118 ARG A C 1
ATOM 894 O O . ARG A 1 118 ? 15.985 5.073 -7.780 1.00 95.50 118 ARG A O 1
ATOM 901 N N . ALA A 1 119 ? 15.572 6.277 -9.631 1.00 95.38 119 ALA A N 1
ATOM 902 C CA . ALA A 1 119 ? 14.515 7.071 -9.027 1.00 95.38 119 ALA A CA 1
ATOM 903 C C . ALA A 1 119 ? 13.307 7.284 -9.944 1.00 95.38 119 ALA A C 1
ATOM 905 O O . ALA A 1 119 ? 13.443 7.407 -11.160 1.00 95.38 119 ALA A O 1
ATOM 906 N N . ILE A 1 120 ? 12.131 7.379 -9.326 1.00 95.56 120 ILE A N 1
ATOM 907 C CA . ILE A 1 120 ? 10.910 7.924 -9.915 1.00 95.56 120 ILE A CA 1
ATOM 908 C C . ILE A 1 120 ? 10.676 9.283 -9.257 1.00 95.56 120 ILE A C 1
ATOM 910 O O . ILE A 1 120 ? 10.312 9.367 -8.080 1.00 95.56 120 ILE A O 1
ATOM 914 N N . THR A 1 121 ? 10.894 10.347 -10.027 1.00 95.06 121 THR A N 1
ATOM 915 C CA . THR A 1 121 ? 10.604 11.709 -9.580 1.00 95.06 121 THR A CA 1
ATOM 916 C C . THR A 1 121 ? 9.115 11.982 -9.722 1.00 95.06 121 THR A C 1
ATOM 918 O O . THR A 1 121 ? 8.568 11.895 -10.820 1.00 95.06 121 THR A O 1
ATOM 921 N N . VAL A 1 122 ? 8.470 12.330 -8.613 1.00 93.88 122 VAL A N 1
ATOM 922 C CA . VAL A 1 122 ? 7.060 12.737 -8.586 1.00 93.88 122 VAL A CA 1
ATOM 923 C C . VAL A 1 122 ? 6.942 14.254 -8.411 1.00 93.88 122 VAL A C 1
ATOM 925 O O . VAL A 1 122 ? 7.837 14.860 -7.817 1.00 93.88 122 VAL A O 1
ATOM 928 N N . PRO A 1 123 ? 5.863 14.900 -8.887 1.00 91.62 123 PRO A N 1
ATOM 929 C CA . PRO A 1 123 ? 5.648 16.320 -8.635 1.00 91.62 123 PRO A CA 1
ATOM 930 C C . PRO A 1 123 ? 5.693 16.639 -7.130 1.00 91.62 123 PRO A C 1
ATOM 932 O O . PRO A 1 123 ? 5.163 15.865 -6.324 1.00 91.62 123 PRO A O 1
ATOM 935 N N . PRO A 1 124 ? 6.320 17.755 -6.717 1.00 90.56 124 PRO A N 1
ATOM 936 C CA . PRO A 1 124 ? 6.292 18.169 -5.323 1.00 90.56 124 PRO A CA 1
ATOM 937 C C . PRO A 1 124 ? 4.853 18.465 -4.897 1.00 90.56 124 PRO A C 1
ATOM 939 O O . PRO A 1 124 ? 4.060 19.020 -5.655 1.00 90.56 124 PRO A O 1
ATOM 942 N N . GLY A 1 125 ? 4.519 18.113 -3.660 1.00 87.81 125 GLY A N 1
ATOM 943 C CA . GLY A 1 125 ? 3.179 18.307 -3.130 1.00 87.81 125 GLY A CA 1
ATOM 944 C C . GLY A 1 125 ? 3.119 18.119 -1.617 1.00 87.81 125 GLY A C 1
ATOM 945 O O . GLY A 1 125 ? 4.104 17.688 -1.003 1.00 87.81 125 GLY A O 1
ATOM 946 N N . PRO A 1 126 ? 1.973 18.436 -0.993 1.00 87.75 126 PRO A N 1
ATOM 947 C CA . PRO A 1 126 ? 1.803 18.321 0.447 1.00 87.75 126 PRO A CA 1
ATOM 948 C C . PRO A 1 126 ? 2.072 16.892 0.929 1.00 87.75 126 PRO A C 1
ATOM 950 O O . PRO A 1 126 ? 1.456 15.922 0.479 1.00 87.75 126 PRO A O 1
ATOM 953 N N . GLY A 1 127 ? 3.017 16.762 1.857 1.00 87.88 127 GLY A N 1
ATOM 954 C CA . GLY A 1 127 ? 3.392 15.477 2.438 1.00 87.88 127 GLY A CA 1
ATOM 955 C C . GLY A 1 127 ? 4.364 14.633 1.609 1.00 87.88 127 GLY A C 1
ATOM 956 O O . GLY A 1 127 ? 4.705 13.539 2.048 1.00 87.88 127 GLY A O 1
ATOM 957 N N . ILE A 1 128 ? 4.838 15.113 0.453 1.00 93.38 128 ILE A N 1
ATOM 958 C CA . ILE A 1 128 ? 5.815 14.400 -0.384 1.00 93.38 128 ILE A CA 1
ATOM 959 C C . ILE A 1 128 ? 7.234 14.842 -0.011 1.00 93.38 128 ILE A C 1
ATOM 961 O O . ILE A 1 128 ? 7.560 16.028 -0.008 1.00 93.38 128 ILE A O 1
ATOM 965 N N . SER A 1 129 ? 8.098 13.874 0.287 1.00 92.56 129 SER A N 1
ATOM 966 C CA . SER A 1 129 ? 9.484 14.119 0.696 1.00 92.56 129 SER A CA 1
ATOM 967 C C . SER A 1 129 ? 10.410 14.026 -0.519 1.00 92.56 129 SER A C 1
ATOM 969 O O . SER A 1 129 ? 10.105 13.336 -1.492 1.00 92.56 129 SER A O 1
ATOM 971 N N . ARG A 1 130 ? 11.571 14.690 -0.449 1.00 93.88 130 ARG A N 1
ATOM 972 C CA . ARG A 1 130 ? 12.593 14.663 -1.516 1.00 93.88 130 ARG A CA 1
ATOM 973 C C . ARG A 1 130 ? 13.013 13.235 -1.872 1.00 93.88 130 ARG A C 1
ATOM 975 O O . ARG A 1 130 ? 13.024 12.873 -3.041 1.00 93.88 130 ARG A O 1
ATOM 982 N N . THR A 1 131 ? 13.253 12.442 -0.832 1.00 94.62 131 THR A N 1
ATOM 983 C CA . THR A 1 131 ? 13.397 10.984 -0.839 1.00 94.62 131 THR A CA 1
ATOM 984 C C . THR A 1 131 ? 12.280 10.460 0.056 1.00 94.62 131 THR A C 1
ATOM 986 O O . THR A 1 131 ? 12.353 10.641 1.267 1.00 94.62 131 THR A O 1
ATOM 989 N N . HIS A 1 132 ? 11.201 9.931 -0.518 1.00 93.94 132 HIS A N 1
ATOM 990 C CA . HIS A 1 132 ? 9.985 9.599 0.231 1.00 93.94 132 HIS A CA 1
ATOM 991 C C . HIS A 1 132 ? 9.922 8.124 0.607 1.00 93.94 132 HIS A C 1
ATOM 993 O O . HIS A 1 132 ? 9.678 7.802 1.761 1.00 93.94 132 HIS A O 1
ATOM 999 N N . CYS A 1 133 ? 10.183 7.225 -0.334 1.00 94.94 133 CYS A N 1
ATOM 1000 C CA . CYS A 1 133 ? 10.263 5.797 -0.044 1.00 94.94 133 CYS A CA 1
ATOM 1001 C C . CYS A 1 133 ? 11.209 5.095 -1.018 1.00 94.94 133 CYS A C 1
ATOM 1003 O O . CYS A 1 133 ? 11.575 5.651 -2.055 1.00 94.94 133 CYS A O 1
ATOM 1005 N N . SER A 1 134 ? 11.619 3.877 -0.680 1.00 95.75 134 SER A N 1
ATOM 1006 C CA . SER A 1 134 ? 12.414 3.015 -1.553 1.00 95.75 134 SER A CA 1
ATOM 1007 C C . SER A 1 134 ? 11.768 1.651 -1.723 1.00 95.75 134 SER A C 1
ATOM 1009 O O . SER A 1 134 ? 11.213 1.083 -0.782 1.00 95.75 134 SER A O 1
ATOM 1011 N N . LEU A 1 135 ? 11.870 1.127 -2.940 1.00 96.44 135 LEU A N 1
ATOM 1012 C CA . LEU A 1 135 ? 11.325 -0.158 -3.344 1.00 96.44 135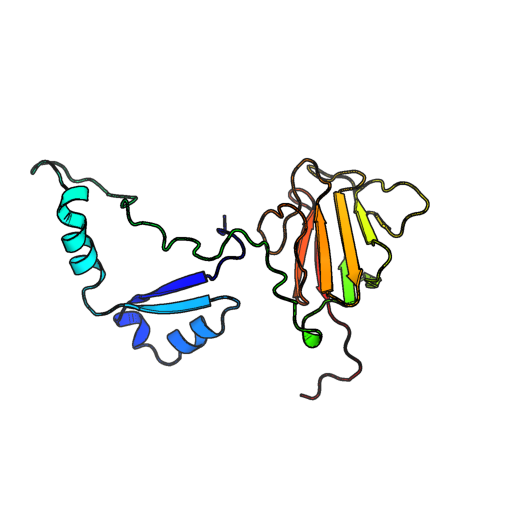 LEU A CA 1
ATOM 1013 C C . LEU A 1 135 ? 12.476 -1.061 -3.787 1.00 96.44 135 LEU A C 1
ATOM 1015 O O . LEU A 1 135 ? 13.262 -0.683 -4.655 1.00 96.44 135 LEU A O 1
ATOM 1019 N N . VAL A 1 136 ? 12.575 -2.250 -3.200 1.00 95.31 136 VAL A N 1
ATOM 1020 C CA . VAL A 1 136 ? 13.625 -3.238 -3.501 1.00 95.31 136 VAL A CA 1
ATOM 1021 C C . VAL A 1 136 ? 12.975 -4.581 -3.784 1.00 95.31 136 VAL A C 1
ATOM 1023 O O . VAL A 1 136 ? 11.999 -4.951 -3.13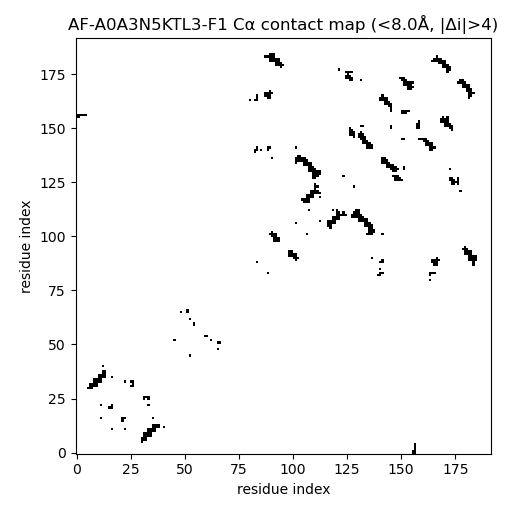4 1.00 95.31 136 VAL A O 1
ATOM 1026 N N . ARG A 1 137 ? 13.527 -5.333 -4.733 1.00 93.06 137 ARG A N 1
ATOM 1027 C CA . ARG A 1 137 ? 13.157 -6.723 -4.994 1.00 93.06 137 ARG A CA 1
ATOM 1028 C C . ARG A 1 137 ? 14.398 -7.600 -5.027 1.00 93.06 137 ARG A C 1
ATOM 1030 O O . ARG A 1 137 ? 15.263 -7.423 -5.875 1.00 93.06 137 ARG A O 1
ATOM 1037 N N . ASP A 1 138 ? 14.438 -8.579 -4.140 1.00 88.25 138 ASP A N 1
ATOM 1038 C CA . ASP A 1 138 ? 15.491 -9.583 -4.036 1.00 88.25 138 ASP A CA 1
ATOM 1039 C C . ASP A 1 138 ? 14.902 -11.002 -4.172 1.00 88.25 138 ASP A C 1
ATOM 1041 O O . ASP A 1 138 ? 13.720 -11.187 -4.484 1.00 88.25 138 ASP A O 1
ATOM 1045 N N . ALA A 1 139 ? 15.737 -12.023 -3.960 1.00 81.69 139 ALA A N 1
ATOM 1046 C CA . ALA A 1 139 ? 15.314 -13.423 -3.996 1.00 81.69 139 ALA A CA 1
ATOM 1047 C C . ALA A 1 139 ? 14.305 -13.782 -2.883 1.00 81.69 139 ALA A C 1
ATOM 1049 O O . ALA A 1 139 ? 13.537 -14.734 -3.033 1.00 81.69 139 ALA A O 1
ATOM 1050 N N . ALA A 1 140 ? 14.263 -13.023 -1.784 1.00 81.19 140 ALA A N 1
ATOM 1051 C CA . ALA A 1 140 ? 13.354 -13.260 -0.666 1.00 81.19 140 ALA A CA 1
ATOM 1052 C C . ALA A 1 140 ? 11.987 -12.581 -0.862 1.00 81.19 140 ALA A C 1
ATOM 1054 O O . ALA A 1 140 ? 10.976 -13.068 -0.352 1.00 81.19 140 ALA A O 1
ATOM 1055 N N . GLY A 1 141 ? 11.918 -11.483 -1.617 1.00 87.75 141 GLY A N 1
ATOM 1056 C CA . GLY A 1 141 ? 10.660 -10.793 -1.881 1.00 87.75 141 GLY A CA 1
ATOM 1057 C C . GLY A 1 141 ? 10.815 -9.400 -2.477 1.00 87.75 141 GLY A C 1
ATOM 1058 O O . GLY A 1 141 ? 11.905 -8.950 -2.814 1.00 87.75 141 GLY A O 1
ATOM 1059 N N . ALA A 1 142 ? 9.687 -8.702 -2.593 1.00 92.31 142 ALA A N 1
ATOM 1060 C CA . ALA A 1 142 ? 9.659 -7.269 -2.858 1.00 92.31 142 ALA A CA 1
ATOM 1061 C C . ALA A 1 142 ? 9.297 -6.524 -1.573 1.00 92.31 142 ALA A C 1
ATOM 1063 O O . ALA A 1 142 ? 8.462 -6.990 -0.798 1.00 92.31 142 ALA A O 1
ATOM 1064 N N . TRP A 1 143 ? 9.910 -5.369 -1.357 1.00 93.12 143 TRP A N 1
ATOM 1065 C CA . TRP A 1 143 ? 9.856 -4.637 -0.101 1.00 93.12 143 TRP A CA 1
ATOM 1066 C C . TRP A 1 143 ? 9.723 -3.144 -0.349 1.00 93.12 143 TRP A C 1
ATOM 1068 O O . TRP A 1 143 ? 10.353 -2.599 -1.254 1.00 93.12 143 TRP A O 1
ATOM 1078 N N . LEU A 1 144 ? 8.930 -2.501 0.498 1.00 94.38 144 LEU A N 1
ATOM 1079 C CA . LEU A 1 144 ? 8.819 -1.059 0.634 1.00 94.38 144 LEU A CA 1
ATOM 1080 C C . LEU A 1 144 ? 9.470 -0.634 1.942 1.00 94.38 144 LEU A C 1
ATOM 1082 O O . LEU A 1 144 ? 9.227 -1.244 2.982 1.00 94.38 144 LEU A O 1
ATOM 1086 N N . GLU A 1 145 ? 10.232 0.445 1.883 1.00 93.25 145 GLU A N 1
ATOM 1087 C CA . GLU A 1 145 ? 10.777 1.130 3.045 1.00 93.25 145 GLU A CA 1
ATOM 1088 C C . GLU A 1 145 ? 10.398 2.612 2.973 1.00 93.25 145 GLU A C 1
ATOM 1090 O O . GLU A 1 145 ? 10.641 3.282 1.966 1.00 93.25 145 GLU A O 1
ATOM 1095 N N . ASP A 1 146 ? 9.728 3.095 4.018 1.00 92.50 146 ASP A N 1
ATOM 1096 C CA . ASP A 1 146 ? 9.249 4.472 4.119 1.00 92.50 146 ASP A CA 1
ATOM 1097 C C . ASP A 1 146 ? 10.318 5.368 4.758 1.00 92.50 146 ASP A C 1
ATOM 1099 O O . ASP A 1 146 ? 10.757 5.115 5.877 1.00 92.50 146 ASP A O 1
ATOM 1103 N N . HIS A 1 147 ? 10.698 6.433 4.053 1.00 91.31 147 HIS A N 1
ATOM 1104 C CA . HIS A 1 147 ? 11.648 7.461 4.508 1.00 91.31 147 HIS A CA 1
ATOM 1105 C C . HIS A 1 147 ? 10.962 8.817 4.708 1.00 91.31 147 HIS A C 1
ATOM 1107 O O . HIS A 1 147 ? 11.616 9.845 4.899 1.00 91.31 147 HIS A O 1
ATOM 1113 N N . SER A 1 148 ? 9.637 8.853 4.582 1.00 87.88 148 SER A N 1
ATOM 1114 C CA . SER A 1 148 ? 8.884 10.092 4.511 1.00 87.88 148 SER A CA 1
ATOM 1115 C C . SER A 1 148 ? 8.604 10.705 5.878 1.00 87.88 148 SER A C 1
ATOM 1117 O O . SER A 1 148 ? 8.503 10.038 6.905 1.00 87.88 148 SER A O 1
ATOM 1119 N N . THR A 1 149 ? 8.395 12.021 5.882 1.00 87.25 149 THR A N 1
ATOM 1120 C CA . THR A 1 149 ? 8.010 12.756 7.096 1.00 87.25 149 THR A CA 1
ATOM 1121 C C . THR A 1 149 ? 6.552 12.488 7.484 1.00 87.25 149 THR A C 1
ATOM 1123 O O . THR A 1 149 ? 6.225 12.350 8.661 1.00 87.25 149 THR A O 1
ATOM 1126 N N . TYR A 1 150 ? 5.660 12.407 6.493 1.00 86.31 150 TYR A N 1
ATOM 1127 C CA . TYR A 1 150 ? 4.209 12.331 6.707 1.00 86.31 150 TYR A CA 1
ATOM 1128 C C . TYR A 1 150 ? 3.624 10.927 6.523 1.00 86.31 150 TYR A C 1
ATOM 1130 O O . TYR A 1 150 ? 2.444 10.716 6.806 1.00 86.31 150 TYR A O 1
ATOM 1138 N N . GLY A 1 151 ? 4.458 9.958 6.155 1.00 88.75 151 GLY A N 1
ATOM 1139 C CA . GLY A 1 151 ? 4.079 8.572 5.945 1.00 88.75 151 GLY A CA 1
ATOM 1140 C C . GLY A 1 151 ? 3.776 8.249 4.489 1.00 88.75 151 GLY A C 1
ATOM 1141 O O . GLY A 1 151 ? 3.164 9.038 3.766 1.00 88.75 151 GLY A O 1
ATOM 1142 N N . THR A 1 152 ? 4.130 7.027 4.114 1.00 90.44 152 THR A N 1
ATOM 1143 C CA . THR A 1 152 ? 3.680 6.392 2.877 1.00 90.44 152 THR A CA 1
ATOM 1144 C C . THR A 1 152 ? 2.417 5.570 3.142 1.00 90.44 152 THR A C 1
ATOM 1146 O O . THR A 1 152 ? 2.285 4.935 4.191 1.00 90.44 152 THR A O 1
ATOM 1149 N N . LEU A 1 153 ? 1.469 5.566 2.204 1.00 90.62 153 LEU A N 1
ATOM 1150 C CA . LEU A 1 153 ? 0.248 4.766 2.289 1.00 90.62 153 LEU A CA 1
ATOM 1151 C C . LEU A 1 153 ? 0.318 3.589 1.313 1.00 90.62 153 LEU A C 1
ATOM 1153 O O . LEU A 1 153 ? 0.589 3.780 0.136 1.00 90.62 153 LEU A O 1
ATOM 1157 N N . LEU A 1 154 ? 0.010 2.381 1.768 1.00 91.06 154 LEU A N 1
ATOM 1158 C CA . LEU A 1 154 ? -0.122 1.189 0.936 1.00 91.06 154 LEU A CA 1
ATOM 1159 C C . LEU A 1 154 ? -1.540 0.639 1.097 1.00 91.06 154 LEU A C 1
ATOM 1161 O O . LEU A 1 154 ? -1.983 0.373 2.210 1.00 91.06 154 LEU A O 1
ATOM 1165 N N . ASN A 1 155 ? -2.286 0.521 0.000 1.00 88.94 155 ASN A N 1
ATOM 1166 C CA . ASN A 1 155 ? -3.697 0.117 -0.020 1.00 88.94 155 ASN A CA 1
ATOM 1167 C C . ASN A 1 155 ? -4.597 0.950 0.923 1.00 88.94 155 ASN A C 1
ATOM 1169 O O . ASN A 1 155 ? -5.616 0.473 1.424 1.00 88.94 155 ASN A O 1
ATOM 1173 N N . GLY A 1 156 ? -4.230 2.217 1.149 1.00 85.50 156 GLY A N 1
ATOM 1174 C CA . GLY A 1 156 ? -4.938 3.143 2.039 1.00 85.50 156 GLY A CA 1
ATOM 1175 C C . GLY A 1 156 ? -4.507 3.096 3.509 1.00 85.50 156 GLY A C 1
ATOM 1176 O O . GLY A 1 156 ? -5.096 3.812 4.320 1.00 85.50 156 GLY A O 1
ATOM 1177 N N . GLU A 1 157 ? -3.488 2.308 3.853 1.00 81.88 157 GLU A N 1
ATOM 1178 C CA . GLU A 1 157 ? -2.962 2.165 5.214 1.00 81.88 157 GLU A CA 1
ATOM 1179 C C . GLU A 1 157 ? -1.548 2.713 5.338 1.00 81.88 157 GLU A C 1
ATOM 1181 O O . GLU A 1 157 ? -0.737 2.559 4.430 1.00 81.88 157 GLU A O 1
ATOM 1186 N N . ARG A 1 158 ? -1.239 3.358 6.466 1.00 84.50 158 ARG A N 1
ATOM 1187 C CA . ARG A 1 158 ? 0.090 3.931 6.684 1.00 84.50 158 ARG A CA 1
ATOM 1188 C C . ARG A 1 158 ? 1.103 2.825 6.930 1.00 84.50 158 ARG A C 1
ATOM 1190 O O . ARG A 1 158 ? 0.894 1.948 7.761 1.00 84.50 158 ARG A O 1
ATOM 1197 N N . VAL A 1 159 ? 2.193 2.899 6.187 1.00 85.81 159 VAL A N 1
ATOM 1198 C CA . VAL A 1 159 ? 3.322 1.982 6.261 1.00 85.81 159 VAL A CA 1
ATOM 1199 C C . VAL A 1 159 ? 4.156 2.341 7.487 1.00 85.81 159 VAL A C 1
ATOM 1201 O O . VAL A 1 159 ? 4.368 3.514 7.786 1.00 85.81 159 VAL A O 1
ATOM 1204 N N . THR A 1 160 ? 4.620 1.323 8.207 1.00 77.12 160 THR A N 1
ATOM 1205 C CA . THR A 1 160 ? 5.524 1.470 9.351 1.00 77.12 160 THR A CA 1
ATOM 1206 C C . THR A 1 160 ? 6.700 0.521 9.172 1.00 77.12 160 THR A C 1
ATOM 1208 O O . THR A 1 160 ? 6.510 -0.696 9.160 1.00 77.12 160 THR A O 1
ATOM 1211 N N . GLY A 1 161 ? 7.908 1.067 9.033 1.00 77.81 161 GLY A N 1
ATOM 1212 C CA . GLY A 1 161 ? 9.116 0.279 8.786 1.00 77.81 161 GLY A CA 1
ATOM 1213 C C . GLY A 1 161 ? 9.136 -0.381 7.403 1.00 77.81 161 GLY A C 1
ATOM 1214 O O . GLY A 1 161 ? 8.560 0.134 6.442 1.00 77.81 161 GLY A O 1
ATOM 1215 N N . ARG A 1 162 ? 9.822 -1.525 7.304 1.00 84.31 162 ARG A N 1
ATOM 1216 C CA . ARG A 1 162 ? 9.951 -2.300 6.064 1.00 84.31 162 ARG A CA 1
ATOM 1217 C C . ARG A 1 162 ? 8.777 -3.260 5.898 1.00 84.31 162 ARG A C 1
ATOM 1219 O O . ARG A 1 162 ? 8.473 -4.048 6.788 1.00 84.31 162 ARG A O 1
ATOM 1226 N N . VAL A 1 163 ? 8.142 -3.224 4.732 1.00 89.38 163 VAL A N 1
ATOM 1227 C CA . VAL A 1 163 ? 6.850 -3.871 4.494 1.00 89.38 163 VAL A CA 1
ATOM 1228 C C . VAL A 1 163 ? 6.883 -4.669 3.178 1.00 89.38 163 VAL A C 1
ATOM 1230 O O . VAL A 1 163 ? 7.275 -4.114 2.153 1.00 89.38 163 VAL A O 1
ATOM 1233 N N . PRO A 1 164 ? 6.497 -5.965 3.154 1.00 90.88 164 PRO A N 1
ATOM 1234 C CA . PRO A 1 164 ? 6.540 -6.770 1.929 1.00 90.88 164 PRO A CA 1
ATOM 1235 C C . PRO A 1 164 ? 5.456 -6.343 0.937 1.00 90.88 164 PRO A C 1
ATOM 1237 O O . PRO A 1 164 ? 4.327 -6.088 1.350 1.00 90.88 164 PRO A O 1
ATOM 1240 N N . LEU A 1 165 ? 5.771 -6.310 -0.354 1.00 92.62 165 LEU A N 1
ATOM 1241 C CA . LEU A 1 165 ? 4.888 -5.866 -1.437 1.00 92.62 165 LEU A CA 1
ATOM 1242 C C . LEU A 1 165 ? 4.321 -7.036 -2.239 1.00 92.62 165 LEU A C 1
ATOM 1244 O O . LEU A 1 165 ? 5.007 -8.035 -2.474 1.00 92.62 165 LEU A O 1
ATOM 1248 N N . ARG A 1 166 ? 3.087 -6.874 -2.721 1.00 93.31 166 ARG A N 1
ATOM 1249 C CA . ARG A 1 166 ? 2.389 -7.820 -3.596 1.00 93.31 166 ARG A CA 1
ATOM 1250 C C . ARG A 1 166 ? 1.971 -7.157 -4.906 1.00 93.31 166 ARG A C 1
ATOM 1252 O O . ARG A 1 166 ? 1.717 -5.957 -4.971 1.00 93.31 166 ARG A O 1
ATOM 1259 N N . ALA A 1 167 ? 1.863 -7.953 -5.962 1.00 92.25 167 ALA A N 1
ATOM 1260 C CA . ALA A 1 167 ? 1.229 -7.531 -7.198 1.00 92.25 167 ALA A CA 1
ATOM 1261 C C . ALA A 1 167 ? -0.249 -7.174 -6.937 1.00 92.25 167 ALA A C 1
ATOM 1263 O O . ALA A 1 167 ? -0.971 -7.860 -6.204 1.00 92.25 167 ALA A O 1
ATOM 1264 N N . GLY A 1 168 ? -0.684 -6.064 -7.523 1.00 92.19 168 GLY A N 1
ATOM 1265 C CA . GLY A 1 168 ? -1.980 -5.434 -7.290 1.00 92.19 168 GLY A CA 1
ATOM 1266 C C . GLY A 1 168 ? -2.010 -4.444 -6.122 1.00 92.19 168 GLY A C 1
ATOM 1267 O O . GLY A 1 168 ? -3.040 -3.799 -5.933 1.00 92.19 168 GLY A O 1
ATOM 1268 N N . ASP A 1 169 ? -0.927 -4.298 -5.349 1.00 93.50 169 ASP A N 1
ATOM 1269 C CA . ASP A 1 169 ? -0.867 -3.266 -4.313 1.00 93.50 169 ASP A CA 1
ATOM 1270 C C . ASP A 1 169 ? -0.864 -1.857 -4.929 1.00 93.50 169 ASP A C 1
ATOM 1272 O O . ASP A 1 169 ? -0.339 -1.628 -6.021 1.00 93.50 169 ASP A O 1
ATOM 1276 N N . ARG A 1 170 ? -1.434 -0.895 -4.201 1.00 95.19 170 ARG A N 1
ATOM 1277 C CA . ARG A 1 170 ? -1.462 0.529 -4.553 1.00 95.19 170 ARG A CA 1
ATOM 1278 C C . ARG A 1 170 ? -0.710 1.333 -3.512 1.00 95.19 170 ARG A C 1
ATOM 1280 O O . ARG A 1 170 ? -1.101 1.365 -2.347 1.00 95.19 170 ARG A O 1
ATOM 1287 N N . LEU A 1 171 ? 0.359 1.985 -3.929 1.00 94.75 171 LEU A N 1
ATOM 1288 C CA . LEU A 1 171 ? 1.194 2.836 -3.099 1.00 94.75 171 LEU A CA 1
ATOM 1289 C C . LEU A 1 171 ? 0.810 4.297 -3.333 1.00 94.75 171 LEU A C 1
ATOM 1291 O O . LEU A 1 171 ? 0.705 4.726 -4.475 1.00 94.75 171 LEU A O 1
ATOM 1295 N N . ARG A 1 172 ? 0.626 5.077 -2.271 1.00 94.25 172 ARG A N 1
ATOM 1296 C CA . ARG A 1 172 ? 0.333 6.507 -2.341 1.00 94.25 172 ARG A CA 1
ATOM 1297 C C . ARG A 1 172 ? 1.296 7.306 -1.475 1.00 94.25 172 ARG A C 1
ATOM 1299 O O . ARG A 1 172 ? 1.486 6.991 -0.301 1.00 94.25 172 ARG A O 1
ATOM 1306 N N . VAL A 1 173 ? 1.843 8.373 -2.050 1.00 92.94 173 VAL A N 1
ATOM 1307 C CA . VAL A 1 173 ? 2.794 9.283 -1.398 1.00 92.94 173 VAL A CA 1
ATOM 1308 C C . VAL A 1 173 ? 2.210 10.693 -1.314 1.00 92.94 173 VAL A C 1
ATOM 1310 O O . VAL A 1 173 ? 1.857 11.277 -2.334 1.00 92.94 173 VAL A O 1
ATOM 1313 N N . GLY A 1 174 ? 2.090 11.252 -0.106 1.00 87.31 174 GLY A N 1
ATOM 1314 C CA . GLY A 1 174 ? 1.464 12.564 0.137 1.00 87.31 174 GLY A CA 1
ATOM 1315 C C . GLY A 1 174 ? -0.074 12.554 0.229 1.00 87.31 174 GLY A C 1
ATOM 1316 O O . GLY A 1 174 ? -0.718 11.500 0.215 1.00 87.31 174 GLY A O 1
ATOM 1317 N N . SER A 1 175 ? -0.685 13.743 0.340 1.00 80.94 175 SER A N 1
ATOM 1318 C CA . SER A 1 175 ? -2.147 13.922 0.463 1.00 80.94 175 SER A CA 1
ATOM 1319 C C . SER A 1 175 ? -2.637 15.242 -0.166 1.00 80.94 175 SER A C 1
ATOM 1321 O O . SER A 1 175 ? -2.254 16.293 0.348 1.00 80.94 175 SER A O 1
ATOM 1323 N N . PRO A 1 176 ? -3.524 15.235 -1.190 1.00 68.62 176 PRO A N 1
ATOM 1324 C CA . PRO A 1 176 ? -3.981 14.099 -1.999 1.00 68.62 176 PRO A CA 1
ATOM 1325 C C . PRO A 1 176 ? -2.834 13.658 -2.917 1.00 68.62 176 PRO A C 1
ATOM 1327 O O . PRO A 1 176 ? -2.519 14.304 -3.907 1.00 68.62 176 PRO A O 1
ATOM 1330 N N . GLY A 1 177 ? -2.122 12.624 -2.486 1.00 85.12 177 GLY A N 1
ATOM 1331 C CA . GLY A 1 177 ? -0.814 12.262 -3.008 1.00 85.12 177 GLY A CA 1
ATOM 1332 C C . GLY A 1 177 ? -0.799 11.656 -4.406 1.00 85.12 177 GLY A C 1
ATOM 1333 O O . GLY A 1 177 ? -1.834 11.454 -5.032 1.00 85.12 177 GLY A O 1
ATOM 1334 N N . VAL A 1 178 ? 0.399 11.283 -4.845 1.00 92.56 178 VAL A N 1
ATOM 1335 C CA . VAL A 1 178 ? 0.623 10.523 -6.080 1.00 92.56 178 VAL A CA 1
ATOM 1336 C C . VAL A 1 178 ? 0.410 9.036 -5.799 1.00 92.56 178 VAL A C 1
ATOM 1338 O O . VAL A 1 178 ? 0.983 8.512 -4.843 1.00 92.56 178 VAL A O 1
ATOM 1341 N N . GLU A 1 179 ? -0.418 8.363 -6.603 1.00 94.81 179 GLU A N 1
ATOM 1342 C CA . GLU A 1 179 ? -0.703 6.925 -6.497 1.00 94.81 179 GLU A CA 1
ATOM 1343 C C . GLU A 1 179 ? 0.029 6.147 -7.597 1.00 94.81 179 GLU A C 1
ATOM 1345 O O . GLU A 1 179 ? 0.003 6.523 -8.765 1.00 94.81 179 GLU A O 1
ATOM 1350 N N . CYS A 1 180 ? 0.667 5.042 -7.227 1.00 95.38 180 CYS A N 1
ATOM 1351 C CA . CYS A 1 180 ? 1.334 4.121 -8.136 1.00 95.38 180 CYS A CA 1
ATOM 1352 C C . CYS A 1 180 ? 0.918 2.678 -7.837 1.00 95.38 180 CYS A C 1
ATOM 1354 O O . CYS A 1 180 ? 0.605 2.313 -6.702 1.00 95.38 180 CYS A O 1
ATOM 1356 N N . ALA A 1 181 ? 0.886 1.852 -8.878 1.00 96.75 181 ALA A N 1
ATOM 1357 C CA . ALA A 1 181 ? 0.444 0.467 -8.799 1.00 96.75 181 ALA A CA 1
ATOM 1358 C C . ALA A 1 181 ? 1.635 -0.490 -8.879 1.00 96.75 181 ALA A C 1
ATOM 1360 O O . ALA A 1 181 ? 2.538 -0.319 -9.693 1.00 96.75 181 ALA A O 1
ATOM 1361 N N . LEU A 1 182 ? 1.624 -1.526 -8.051 1.00 96.62 182 LEU A N 1
ATOM 1362 C CA . LEU A 1 182 ? 2.609 -2.596 -8.077 1.00 96.62 182 LEU A CA 1
ATOM 1363 C C . LEU A 1 182 ? 2.082 -3.701 -8.984 1.00 96.62 182 LEU A C 1
ATOM 1365 O O . LEU A 1 182 ? 1.022 -4.266 -8.723 1.00 96.62 182 LEU A O 1
ATOM 1369 N N . VAL A 1 183 ? 2.811 -4.034 -10.045 1.00 95.81 183 VAL A N 1
ATOM 1370 C CA . VAL A 1 183 ? 2.362 -5.020 -11.038 1.00 95.81 183 VAL A CA 1
ATOM 1371 C C . VAL A 1 183 ? 3.390 -6.120 -11.240 1.00 95.81 183 VAL A C 1
ATOM 1373 O O . VAL A 1 183 ? 4.600 -5.943 -11.056 1.00 95.81 183 VAL A O 1
ATOM 1376 N N . ARG A 1 184 ? 2.899 -7.286 -11.647 1.00 93.44 184 ARG A N 1
ATOM 1377 C CA . ARG A 1 184 ? 3.725 -8.382 -12.138 1.00 93.44 184 ARG A CA 1
ATOM 1378 C C . ARG A 1 184 ? 3.543 -8.487 -13.647 1.00 93.44 184 ARG A C 1
ATOM 1380 O O . ARG A 1 184 ? 2.414 -8.566 -14.114 1.00 93.44 184 ARG A O 1
ATOM 1387 N N . VAL A 1 185 ? 4.652 -8.487 -14.373 1.00 91.50 185 VAL A N 1
ATOM 1388 C CA . VAL A 1 185 ? 4.689 -8.877 -15.781 1.00 91.50 185 VAL A CA 1
ATOM 1389 C C . VAL A 1 185 ? 4.838 -10.395 -15.809 1.00 91.50 185 VAL A C 1
ATOM 1391 O O . VAL A 1 185 ? 5.645 -10.952 -15.060 1.00 91.50 185 VAL A O 1
ATOM 1394 N N . VAL A 1 186 ? 3.989 -11.053 -16.589 1.00 87.50 186 VAL A N 1
ATOM 1395 C CA . VAL A 1 186 ? 3.986 -12.503 -16.787 1.00 87.50 186 VAL A CA 1
ATOM 1396 C C . VAL A 1 186 ? 4.361 -12.790 -18.232 1.00 87.50 186 VAL A C 1
ATOM 1398 O O . VAL A 1 186 ? 3.918 -12.080 -19.132 1.00 87.50 186 VAL A O 1
ATOM 1401 N N . ASP A 1 187 ? 5.177 -13.816 -18.444 1.00 78.81 187 ASP A N 1
ATOM 1402 C CA . ASP A 1 187 ? 5.556 -14.256 -19.782 1.00 78.81 187 ASP A CA 1
ATOM 1403 C C . ASP A 1 187 ? 4.416 -15.137 -20.334 1.00 78.81 187 ASP A C 1
ATOM 1405 O O . ASP A 1 187 ? 4.362 -16.335 -20.062 1.00 78.81 187 ASP A O 1
ATOM 1409 N N . GLY A 1 188 ? 3.435 -14.527 -21.012 1.00 73.75 188 GLY A N 1
ATOM 1410 C CA . GLY A 1 188 ? 2.316 -15.224 -21.666 1.00 73.75 188 GLY A CA 1
ATOM 1411 C C . GLY A 1 188 ? 1.028 -14.396 -21.793 1.00 73.75 188 GLY A C 1
ATOM 1412 O O . GLY A 1 188 ? 0.826 -13.423 -21.070 1.00 73.75 188 GLY A O 1
ATOM 1413 N N . ASP A 1 189 ? 0.122 -14.824 -22.676 1.00 73.06 189 ASP A N 1
ATOM 1414 C CA . ASP A 1 189 ? -1.072 -14.058 -23.088 1.00 73.06 189 ASP A CA 1
ATOM 1415 C C . ASP A 1 189 ? -2.312 -14.268 -22.191 1.00 73.06 189 ASP A C 1
ATOM 1417 O O . ASP A 1 189 ? -3.451 -14.081 -22.616 1.00 73.06 189 ASP A O 1
ATOM 1421 N N . GLY A 1 190 ? -2.119 -14.665 -20.929 1.00 58.69 190 GLY A N 1
ATOM 1422 C CA . GLY A 1 190 ? -3.212 -14.774 -19.953 1.00 58.69 190 GLY A CA 1
ATOM 1423 C C . GLY A 1 190 ? -4.200 -15.925 -20.186 1.00 58.69 190 GLY A C 1
ATOM 1424 O O . GLY A 1 190 ? -5.265 -15.925 -19.574 1.00 58.69 190 GLY A O 1
ATOM 1425 N N . ALA A 1 191 ? -3.862 -16.908 -21.026 1.00 53.44 191 ALA A N 1
ATOM 1426 C CA . ALA A 1 191 ? -4.621 -18.150 -21.143 1.00 53.44 191 ALA A CA 1
ATOM 1427 C C . ALA A 1 191 ? -4.396 -19.020 -19.891 1.00 53.44 191 ALA A C 1
ATOM 1429 O O . ALA A 1 191 ? -3.441 -19.794 -19.818 1.00 53.44 191 ALA A O 1
ATOM 1430 N N . ALA A 1 192 ? -5.258 -18.841 -18.891 1.00 46.72 192 ALA A N 1
ATOM 1431 C CA . ALA A 1 192 ? -5.421 -19.706 -17.727 1.00 46.72 192 ALA A CA 1
ATOM 1432 C C . ALA A 1 192 ? -6.913 -19.922 -17.467 1.00 46.72 192 ALA A C 1
ATOM 1434 O O . ALA A 1 192 ? -7.676 -18.938 -17.609 1.00 46.72 192 ALA A O 1
#

Radius of gyration: 22.09 Å; Cα contacts (8 Å, |Δi|>4): 327; chains: 1; bounding box: 58×38×59 Å

Foldseek 3Di:
DDPDPAQAEAEAEPVQVPPPCRQVVQVPDPSYDYHYDYPCNVVVVCVVQVVVVDDDPPDDDDDPDDPDPPVDCPVDPPPDLPQDPPVFFFQWKDFPNDTDGAEQFKEWEFQAADPPGNYDHDPDDAQTHNGAWIWHQDPRGIKIAGPTPNAKDKQNHGDDGIDGDTAQIWIFGHVVTGIMGGHHDDDDDPPD